Protein AF-0000000071145588 (afdb_homodimer)

Structure (mmCIF, N/CA/C/O backbone):
data_AF-0000000071145588-model_v1
#
loop_
_entity.id
_entity.type
_entity.pdbx_description
1 polymer 'CDGSH iron-sulfur domain-containing protein 2'
#
loop_
_atom_site.group_PDB
_atom_site.id
_atom_site.type_symbol
_atom_site.label_atom_id
_atom_site.label_alt_id
_atom_site.label_comp_id
_atom_site.label_asym_id
_atom_site.label_entity_id
_atom_site.label_seq_id
_atom_site.pdbx_PDB_ins_code
_atom_site.Cartn_x
_atom_site.Cartn_y
_atom_site.Cartn_z
_atom_site.occupancy
_atom_site.B_iso_or_equiv
_atom_site.auth_seq_id
_atom_site.auth_comp_id
_atom_site.auth_asym_id
_atom_site.auth_atom_id
_atom_site.pdbx_PDB_model_num
ATOM 1 N N . MET A 1 1 ? -3.689 87.5 60.781 1 33.41 1 MET A N 1
ATOM 2 C CA . MET A 1 1 ? -3.969 87.062 59.438 1 33.41 1 MET A CA 1
ATOM 3 C C . MET A 1 1 ? -3.588 85.562 59.25 1 33.41 1 MET A C 1
ATOM 5 O O . MET A 1 1 ? -2.41 85.188 59.344 1 33.41 1 MET A O 1
ATOM 9 N N . SER A 1 2 ? -4.469 84.625 59.875 1 33.28 2 SER A N 1
ATOM 10 C CA . SER A 1 2 ? -4.555 83.188 59.969 1 33.28 2 SER A CA 1
ATOM 11 C C . SER A 1 2 ? -4.555 82.562 58.562 1 33.28 2 SER A C 1
ATOM 13 O O . SER A 1 2 ? -5.078 83.125 57.625 1 33.28 2 SER A O 1
ATOM 15 N N . GLY A 1 3 ? -4.074 81.25 58.625 1 38 3 GLY A N 1
ATOM 16 C CA . GLY A 1 3 ? -3.461 80.562 57.469 1 38 3 GLY A CA 1
ATOM 17 C C . GLY A 1 3 ? -4.34 79.5 56.875 1 38 3 GLY A C 1
ATOM 18 O O . GLY A 1 3 ? -4.992 78.75 57.594 1 38 3 GLY A O 1
ATOM 19 N N . PRO A 1 4 ? -5.469 79.062 56.031 1 47.62 4 PRO A N 1
ATOM 20 C CA . PRO A 1 4 ? -6.41 78.25 55.281 1 47.62 4 PRO A CA 1
ATOM 21 C C . PRO A 1 4 ? -5.824 76.875 54.875 1 47.62 4 PRO A C 1
ATOM 23 O O . PRO A 1 4 ? -6.391 76.188 54.031 1 47.62 4 PRO A O 1
ATOM 26 N N . LEU A 1 5 ? -5.199 76.062 55.938 1 44.44 5 LEU A N 1
ATOM 27 C CA . LEU A 1 5 ? -4.52 74.875 55.438 1 44.44 5 LEU A CA 1
ATOM 28 C C . LEU A 1 5 ? -5.367 73.625 55.625 1 44.44 5 LEU A C 1
ATOM 30 O O . LEU A 1 5 ? -5.074 72.562 55.094 1 44.44 5 LEU A O 1
ATOM 34 N N . HIS A 1 6 ? -6.516 73.062 56.406 1 47.19 6 HIS A N 1
ATOM 35 C CA . HIS A 1 6 ? -6.891 71.75 56.844 1 47.19 6 HIS A CA 1
ATOM 36 C C . HIS A 1 6 ? -7.914 71.125 55.906 1 47.19 6 HIS A C 1
ATOM 38 O O . HIS A 1 6 ? -8.109 69.875 55.906 1 47.19 6 HIS A O 1
ATOM 44 N N . ALA A 1 7 ? -8.867 71.375 55.531 1 51.88 7 ALA A N 1
ATOM 45 C CA . ALA A 1 7 ? -9.906 70.812 54.688 1 51.88 7 ALA A CA 1
ATOM 46 C C . ALA A 1 7 ? -9.297 69.938 53.594 1 51.88 7 ALA A C 1
ATOM 48 O O . ALA A 1 7 ? -9.969 69.062 53.031 1 51.88 7 ALA A O 1
ATOM 49 N N . GLY A 1 8 ? -8.031 69.875 53.688 1 55.28 8 GLY A N 1
ATOM 50 C CA . GLY A 1 8 ? -7.328 69.25 52.594 1 55.28 8 GLY A CA 1
ATOM 51 C C . GLY A 1 8 ? -7.047 67.75 52.812 1 55.28 8 GLY A C 1
ATOM 52 O O . GLY A 1 8 ? -6.914 67 51.844 1 55.28 8 GLY A O 1
ATOM 53 N N . ASN A 1 9 ? -7.32 67.25 54.062 1 61.66 9 ASN A N 1
ATOM 54 C CA . ASN A 1 9 ? -6.816 65.875 54.344 1 61.66 9 ASN A CA 1
ATOM 55 C C . ASN A 1 9 ? -7.898 64.812 54.125 1 61.66 9 ASN A C 1
ATO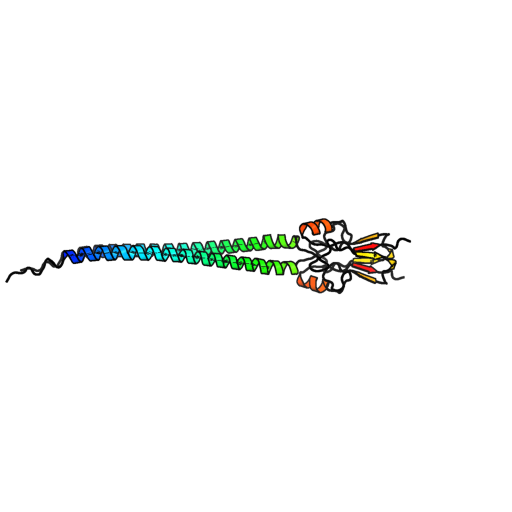M 57 O O . ASN A 1 9 ? -7.594 63.688 53.781 1 61.66 9 ASN A O 1
ATOM 61 N N . ARG A 1 10 ? -9.102 64.938 54.562 1 62.22 10 ARG A N 1
ATOM 62 C CA . ARG A 1 10 ? -10.148 63.906 54.469 1 62.22 10 ARG A CA 1
ATOM 63 C C . ARG A 1 10 ? -10.43 63.562 53 1 62.22 10 ARG A C 1
ATOM 65 O O . ARG A 1 10 ? -10.758 62.438 52.688 1 62.22 10 ARG A O 1
ATOM 72 N N . GLN A 1 11 ? -10.312 64.312 52.281 1 61.75 11 GLN A N 1
ATOM 73 C CA . GLN A 1 11 ? -10.555 64.062 50.875 1 61.75 11 GLN A CA 1
ATOM 74 C C . GLN A 1 11 ? -9.492 63.188 50.25 1 61.75 11 GLN A C 1
ATOM 76 O O . GLN A 1 11 ? -9.797 62.344 49.406 1 61.75 11 GLN A O 1
ATOM 81 N N . LEU A 1 12 ? -8.453 62.969 51 1 71.38 12 LEU A N 1
ATOM 82 C CA . LEU A 1 12 ? -7.348 62.156 50.5 1 71.38 12 LEU A CA 1
ATOM 83 C C . LEU A 1 12 ? -7.543 60.688 50.875 1 71.38 12 LEU A C 1
ATOM 85 O O . LEU A 1 12 ? -7.188 59.781 50.125 1 71.38 12 LEU A O 1
ATOM 89 N N . SER A 1 13 ? -8.047 60.562 52.031 1 71.44 13 SER A N 1
ATOM 90 C CA . SER A 1 13 ? -8.195 59.188 52.469 1 71.44 13 SER A CA 1
ATOM 91 C C . SER A 1 13 ? -9.258 58.469 51.656 1 71.44 13 SER A C 1
ATOM 93 O O . SER A 1 13 ? -9.102 57.281 51.312 1 71.44 13 SER A O 1
ATOM 95 N N . SER A 1 14 ? -10.148 59.188 51.438 1 71.38 14 SER A N 1
ATOM 96 C CA . SER A 1 14 ? -11.242 58.625 50.656 1 71.38 14 SER A CA 1
ATOM 97 C C . SER A 1 14 ? -10.82 58.344 49.219 1 71.38 14 SER A C 1
ATOM 99 O O . SER A 1 14 ? -11.227 57.344 48.594 1 71.38 14 SER A O 1
ATOM 101 N N . GLU A 1 15 ? -9.883 59.188 48.875 1 75.81 15 GLU A N 1
ATOM 102 C CA . GLU A 1 15 ? -9.359 59 47.531 1 75.81 15 GLU A CA 1
ATOM 103 C C . GLU A 1 15 ? -8.406 57.812 47.469 1 75.81 15 GLU A C 1
ATOM 105 O O . GLU A 1 15 ? -8.422 57.062 46.469 1 75.81 15 GLU A O 1
ATOM 110 N N . ALA A 1 16 ? -7.871 57.688 48.469 1 76.19 16 ALA A N 1
ATOM 111 C CA . ALA A 1 16 ? -6.938 56.562 48.531 1 76.19 16 ALA A CA 1
ATOM 112 C C . ALA A 1 16 ? -7.684 55.219 48.562 1 76.19 16 ALA A C 1
ATOM 114 O O . ALA A 1 16 ? -7.273 54.281 47.906 1 76.19 16 ALA A O 1
ATOM 115 N N . GLU A 1 17 ? -8.609 55.219 49.375 1 72.94 17 GLU A N 1
ATOM 116 C CA . GLU A 1 17 ? -9.398 53.969 49.469 1 72.94 17 GLU A CA 1
ATOM 117 C C . GLU A 1 17 ? -10.086 53.656 48.125 1 72.94 17 GLU A C 1
ATOM 119 O O . GLU A 1 17 ? -10.164 52.5 47.719 1 72.94 17 GLU A O 1
ATOM 124 N N . ALA A 1 18 ? -10.43 54.656 47.5 1 74.38 18 ALA A N 1
ATOM 125 C CA . ALA A 1 18 ? -11.047 54.5 46.188 1 74.38 18 ALA A CA 1
ATOM 126 C C . ALA A 1 18 ? -10.031 54 45.156 1 74.38 18 ALA A C 1
ATOM 128 O O . ALA A 1 18 ? -10.352 53.125 44.344 1 74.38 18 ALA A O 1
ATOM 129 N N . ASN A 1 19 ? -8.883 54.219 45.375 1 76.69 19 ASN A N 1
ATOM 130 C CA . ASN A 1 19 ? -7.812 53.812 44.5 1 76.69 19 ASN A CA 1
ATOM 131 C C . ASN A 1 19 ? -7.453 52.344 44.719 1 76.69 19 ASN A C 1
ATOM 133 O O . ASN A 1 19 ? -7.18 51.594 43.75 1 76.69 19 ASN A O 1
ATOM 137 N N . GLN A 1 20 ? -7.453 52.188 46 1 72.62 20 GLN A N 1
ATOM 138 C CA . GLN A 1 20 ? -7.102 50.812 46.312 1 72.62 20 GLN A CA 1
ATOM 139 C C . GLN A 1 20 ? -8.156 49.844 45.812 1 72.62 20 GLN A C 1
ATOM 141 O O . GLN A 1 20 ? -7.828 48.781 45.312 1 72.62 20 GLN A O 1
ATOM 146 N N . THR A 1 21 ? -9.297 50.344 46.031 1 75.06 21 THR A N 1
ATOM 147 C CA . THR A 1 21 ? -10.398 49.531 45.531 1 75.06 21 THR A CA 1
ATOM 148 C C . THR A 1 21 ? -10.367 49.406 44.031 1 75.06 21 THR A C 1
ATOM 150 O O . THR A 1 21 ? -10.602 48.312 43.469 1 75.06 21 THR A O 1
ATOM 153 N N . MET A 1 22 ? -9.906 50.375 43.375 1 71.88 22 MET A N 1
ATOM 154 C CA . MET A 1 22 ? -9.797 50.344 41.906 1 71.88 22 MET A CA 1
ATOM 155 C C . MET A 1 22 ? -8.648 49.469 41.469 1 71.88 22 MET A C 1
ATOM 157 O O . MET A 1 22 ? -8.773 48.719 40.469 1 71.88 22 MET A O 1
ATOM 161 N N . GLN A 1 23 ? -7.738 49.469 42.25 1 74.19 23 GLN A N 1
ATOM 162 C CA . GLN A 1 23 ? -6.574 48.656 41.938 1 74.19 23 GLN A CA 1
ATOM 163 C C . GLN A 1 23 ? -6.891 47.156 42.094 1 74.19 23 GLN A C 1
ATOM 165 O O . GLN A 1 23 ? -6.465 46.344 41.281 1 74.19 23 GLN A O 1
ATOM 170 N N . SER A 1 24 ? -7.512 47.062 43.219 1 77.5 24 SER A N 1
ATOM 171 C CA . SER A 1 24 ? -7.871 45.688 43.5 1 77.5 24 SER A CA 1
ATOM 172 C C . SER A 1 24 ? -8.812 45.125 42.406 1 77.5 24 SER A C 1
ATOM 174 O O . SER A 1 24 ? -8.672 44 41.969 1 77.5 24 SER A O 1
ATOM 176 N N . PHE A 1 25 ? -9.648 46 42.031 1 70.94 25 PHE A N 1
ATOM 177 C CA . PHE A 1 25 ? -10.594 45.625 40.969 1 70.94 25 PHE A CA 1
ATOM 178 C C . PHE A 1 25 ? -9.883 45.406 39.656 1 70.94 25 PHE A C 1
ATOM 180 O O . PHE A 1 25 ? -10.188 44.438 38.938 1 70.94 25 PHE A O 1
ATOM 187 N N . LEU A 1 26 ? -8.844 46.156 39.438 1 70.88 26 LEU A N 1
ATOM 188 C CA . LEU A 1 26 ? -8.062 46.031 38.188 1 70.88 26 LEU A CA 1
ATOM 189 C C . LEU A 1 26 ? -7.23 44.75 38.188 1 70.88 26 LEU A C 1
ATOM 191 O O . LEU A 1 26 ? -7.152 44.062 37.188 1 70.88 26 LEU A O 1
ATOM 195 N N . LEU A 1 27 ? -6.801 44.594 39.312 1 74.75 27 LEU A N 1
ATOM 196 C CA . LEU A 1 27 ? -5.961 43.406 39.406 1 74.75 27 LEU A CA 1
ATOM 197 C C . LEU A 1 27 ? -6.793 42.125 39.281 1 74.75 27 LEU A C 1
ATOM 199 O O . LEU A 1 27 ? -6.359 41.188 38.625 1 74.75 27 LEU A O 1
ATOM 203 N N . SER A 1 28 ? -7.91 42.219 39.969 1 77.69 28 SER A N 1
ATOM 204 C CA . SER A 1 28 ? -8.812 41.094 39.875 1 77.69 28 SER A CA 1
ATOM 205 C C . SER A 1 28 ? -9.289 40.875 38.438 1 77.69 28 SER A C 1
ATOM 207 O O . SER A 1 28 ? -9.359 39.75 37.969 1 77.69 28 SER A O 1
ATOM 209 N N . SER A 1 29 ? -9.414 41.906 37.75 1 74.38 29 SER A N 1
ATOM 210 C CA . SER A 1 29 ? -9.852 41.875 36.344 1 74.38 29 SER A CA 1
ATOM 211 C C . SER A 1 29 ? -8.75 41.344 35.438 1 74.38 29 SER A C 1
ATOM 213 O O . SER A 1 29 ? -9.023 40.531 34.531 1 74.38 29 SER A O 1
ATOM 215 N N . VAL A 1 30 ? -7.562 41.562 35.75 1 68.94 30 VAL A N 1
ATOM 216 C CA . VAL A 1 30 ? -6.41 41.125 35 1 68.94 30 VAL A CA 1
ATOM 217 C C . VAL A 1 30 ? -6.18 39.625 35.219 1 68.94 30 VAL A C 1
ATOM 219 O O . VAL A 1 30 ? -5.938 38.875 34.25 1 68.94 30 VAL A O 1
ATOM 222 N N . LEU A 1 31 ? -6.281 39.312 36.469 1 75.69 31 LEU A N 1
ATOM 223 C CA . LEU A 1 31 ? -6.078 37.938 36.844 1 75.69 31 LEU A CA 1
ATOM 224 C C . LEU A 1 31 ? -7.156 37.031 36.219 1 75.69 31 LEU A C 1
ATOM 226 O O . LEU A 1 31 ? -6.859 35.969 35.719 1 75.69 31 LEU A O 1
ATOM 230 N N . TRP A 1 32 ? -8.391 37.469 36.219 1 79 32 TRP A N 1
ATOM 231 C CA . TRP A 1 32 ? -9.508 36.719 35.656 1 79 32 TRP A CA 1
ATOM 232 C C . TRP A 1 32 ? -9.359 36.594 34.125 1 79 32 TRP A C 1
ATOM 234 O O . TRP A 1 32 ? -9.648 35.562 33.562 1 79 32 TRP A O 1
ATOM 244 N N . ASN A 1 33 ? -8.695 37.594 33.531 1 74.06 33 ASN A N 1
ATOM 245 C CA . ASN A 1 33 ? -8.43 37.562 32.094 1 74.06 33 ASN A CA 1
ATOM 246 C C . ASN A 1 33 ? -7.355 36.562 31.734 1 74.06 33 ASN A C 1
ATOM 248 O O . ASN A 1 33 ? -7.492 35.844 30.734 1 74.06 33 ASN A O 1
ATOM 252 N N . TRP A 1 34 ? -6.398 36.469 32.625 1 74.5 34 TRP A N 1
ATOM 253 C CA . TRP A 1 34 ? -5.301 35.562 32.406 1 74.5 34 TRP A CA 1
ATOM 254 C C . TRP A 1 34 ? -5.77 34.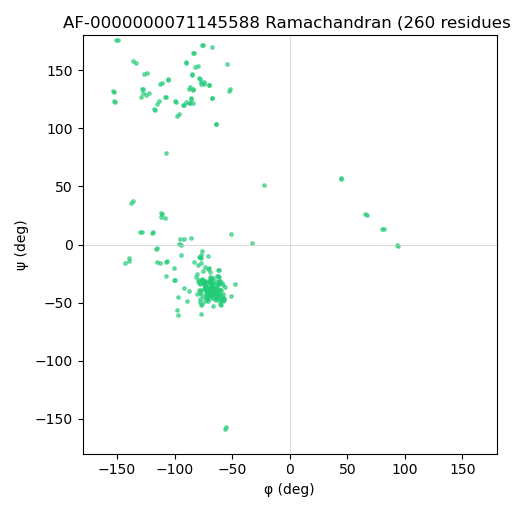094 32.531 1 74.5 34 TRP A C 1
ATOM 256 O O . TRP A 1 34 ? -5.379 33.25 31.734 1 74.5 34 TRP A O 1
ATOM 266 N N . VAL A 1 35 ? -6.629 33.875 33.531 1 79.88 35 VAL A N 1
ATOM 267 C CA . VAL A 1 35 ? -7.16 32.531 33.781 1 79.88 35 VAL A CA 1
ATOM 268 C C . VAL A 1 35 ? -8.047 32.094 32.625 1 79.88 35 VAL A C 1
ATOM 270 O O . VAL A 1 35 ? -7.98 30.938 32.188 1 79.88 35 VAL A O 1
ATOM 273 N N . GLU A 1 36 ? -8.734 33.031 32.062 1 78.12 36 GLU A N 1
ATOM 274 C CA . GLU A 1 36 ? -9.609 32.719 30.938 1 78.12 36 GLU A CA 1
ATOM 275 C C . GLU A 1 36 ? -8.805 32.375 29.688 1 78.12 36 GLU A C 1
ATOM 277 O O . GLU A 1 36 ? -9.156 31.453 28.938 1 78.12 36 GLU A O 1
ATOM 282 N N . TRP A 1 37 ? -7.629 33 29.547 1 76.06 37 TRP A N 1
ATOM 283 C CA . TRP A 1 37 ? -6.77 32.75 28.391 1 76.06 37 TRP A CA 1
ATOM 284 C C . TRP A 1 37 ? -6.113 31.375 28.5 1 76.06 37 TRP A C 1
ATOM 286 O O . TRP A 1 37 ? -6.027 30.641 27.516 1 76.06 37 TRP A O 1
ATOM 296 N N . ILE A 1 38 ? -5.695 31.047 29.609 1 78.62 38 ILE A N 1
ATOM 297 C CA . ILE A 1 38 ? -5.027 29.766 29.828 1 78.62 38 ILE A CA 1
ATOM 298 C C . ILE A 1 38 ? -6.027 28.625 29.641 1 78.62 38 ILE A C 1
ATOM 300 O O . ILE A 1 38 ? -5.703 27.609 29.031 1 78.62 38 ILE A O 1
ATOM 304 N N . ALA A 1 39 ? -7.277 28.891 30.203 1 76.56 39 ALA A N 1
ATOM 305 C CA . ALA A 1 39 ? -8.336 27.906 30.047 1 76.56 39 ALA A CA 1
ATOM 306 C C . ALA A 1 39 ? -8.688 27.719 28.578 1 76.56 39 ALA A C 1
ATOM 308 O O . ALA A 1 39 ? -8.836 26.578 28.109 1 76.56 39 ALA A O 1
ATOM 309 N N . ALA A 1 40 ? -8.719 28.781 27.828 1 76.75 40 ALA A N 1
ATOM 310 C CA . ALA A 1 40 ? -9.07 28.75 26.422 1 76.75 40 ALA A CA 1
ATOM 311 C C . ALA A 1 40 ? -7.992 28.031 25.609 1 76.75 40 ALA A C 1
ATOM 313 O O . ALA A 1 40 ? -8.297 27.203 24.75 1 76.75 40 ALA A O 1
ATOM 314 N N . VAL A 1 41 ? -6.695 28.203 25.984 1 77.5 41 VAL A N 1
ATOM 315 C CA . VAL A 1 41 ? -5.57 27.609 25.281 1 77.5 41 VAL A CA 1
ATOM 316 C C . VAL A 1 41 ? -5.496 26.125 25.594 1 77.5 41 VAL A C 1
ATOM 318 O O . VAL A 1 41 ? -5.246 25.297 24.703 1 77.5 41 VAL A O 1
ATOM 321 N N . THR A 1 42 ? -5.797 25.766 26.906 1 84.06 42 THR A N 1
ATOM 322 C CA . THR A 1 42 ? -5.742 24.375 27.312 1 84.06 42 THR A CA 1
ATOM 323 C C . THR A 1 42 ? -6.887 23.578 26.688 1 84.06 42 THR A C 1
ATOM 325 O O . THR A 1 42 ? -6.691 22.453 26.234 1 84.06 42 THR A O 1
ATOM 328 N N . ILE A 1 43 ? -8.07 24.156 26.656 1 80.69 43 ILE A N 1
ATOM 329 C CA . ILE A 1 43 ? -9.227 23.5 26.062 1 80.69 43 ILE A CA 1
ATOM 330 C C . ILE A 1 43 ? -9.016 23.359 24.562 1 80.69 43 ILE A C 1
ATOM 332 O O . ILE A 1 43 ? -9.289 22.312 23.984 1 80.69 43 ILE A O 1
ATOM 336 N N . ALA A 1 44 ? -8.414 24.453 23.969 1 78.88 44 ALA A N 1
ATOM 337 C CA . ALA A 1 44 ? -8.133 24.438 22.531 1 78.88 44 ALA A CA 1
ATOM 338 C C . ALA A 1 44 ? -7.074 23.391 22.203 1 78.88 44 ALA A C 1
ATOM 340 O O . ALA A 1 44 ? -7.223 22.641 21.234 1 78.88 44 ALA A O 1
ATOM 341 N N . ALA A 1 45 ? -6.078 23.375 23.172 1 81.88 45 ALA A N 1
ATOM 342 C CA . ALA A 1 45 ? -5.004 22.406 22.969 1 81.88 45 ALA A CA 1
ATOM 343 C C . ALA A 1 45 ? -5.504 20.984 23.172 1 81.88 45 ALA A C 1
ATOM 345 O O . ALA A 1 45 ? -5.164 20.078 22.422 1 81.88 45 ALA A O 1
ATOM 346 N N . GLY A 1 46 ? -6.402 20.734 24.156 1 83.19 46 GLY A N 1
ATOM 347 C CA . GLY A 1 46 ? -6.988 19.438 24.422 1 83.19 46 GLY A CA 1
ATOM 348 C C . GLY A 1 46 ? -7.902 18.953 23.312 1 83.19 46 GLY A C 1
ATOM 349 O O . GLY A 1 46 ? -7.828 17.781 22.906 1 83.19 46 GLY A O 1
ATOM 350 N N . THR A 1 47 ? -8.688 19.906 22.812 1 84.38 47 THR A N 1
ATOM 351 C CA . THR A 1 47 ? -9.602 19.578 21.719 1 84.38 47 THR A CA 1
ATOM 352 C C . THR A 1 47 ? -8.844 19.266 20.438 1 84.38 47 THR A C 1
ATOM 354 O O . THR A 1 47 ? -9.203 18.344 19.703 1 84.38 47 THR A O 1
ATOM 357 N N . ALA A 1 48 ? -7.824 20.047 20.297 1 82.06 48 ALA A N 1
ATOM 358 C CA . ALA A 1 48 ? -6.988 19.812 19.141 1 82.06 48 ALA A CA 1
ATOM 359 C C . ALA A 1 48 ? -6.293 18.453 19.234 1 82.06 48 ALA A C 1
ATOM 361 O O . ALA A 1 48 ? -6.195 17.719 18.234 1 82.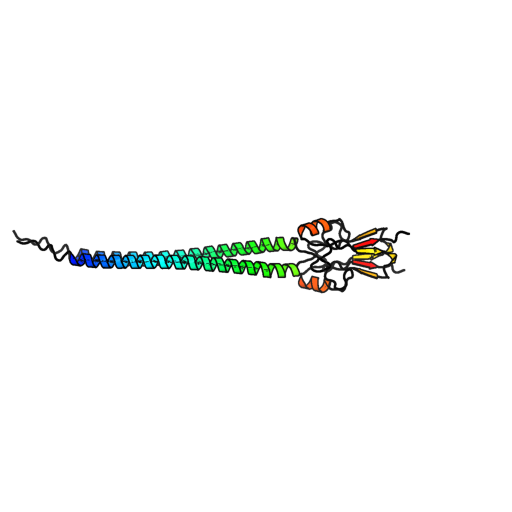06 48 ALA A O 1
ATOM 362 N N . ALA A 1 49 ? -5.883 18.078 20.469 1 83.25 49 ALA A N 1
ATOM 363 C CA . ALA A 1 49 ? -5.215 16.797 20.688 1 83.25 49 ALA A CA 1
ATOM 364 C C . ALA A 1 49 ? -6.176 15.633 20.453 1 83.25 49 ALA A C 1
ATOM 366 O O . ALA A 1 49 ? -5.828 14.656 19.797 1 83.25 49 ALA A O 1
ATOM 367 N N . ILE A 1 50 ? -7.387 15.773 20.891 1 84.38 50 ILE A N 1
ATOM 368 C CA . ILE A 1 50 ? -8.406 14.742 20.734 1 84.38 50 ILE A CA 1
ATOM 369 C C . ILE A 1 50 ? -8.789 14.609 19.266 1 84.38 50 ILE A C 1
ATOM 371 O O . ILE A 1 50 ? -8.938 13.5 18.75 1 84.38 50 ILE A O 1
ATOM 375 N N . GLY A 1 51 ? -9 15.727 18.656 1 81 51 GLY A N 1
ATOM 376 C CA . GLY A 1 51 ? -9.32 15.719 17.234 1 81 51 GLY A CA 1
ATOM 377 C C . GLY A 1 51 ? -8.242 15.062 16.391 1 81 51 GLY A C 1
ATOM 378 O O . GLY A 1 51 ? -8.547 14.281 15.484 1 81 51 GLY A O 1
ATOM 379 N N . TYR A 1 52 ? -7.031 15.188 16.781 1 78.56 52 TYR A N 1
ATOM 380 C CA . TYR A 1 52 ? -5.898 14.602 16.078 1 78.56 52 TYR A CA 1
ATOM 381 C C . TYR A 1 52 ? -5.883 13.086 16.234 1 78.56 52 TYR A C 1
ATOM 383 O O . TYR A 1 52 ? -5.664 12.352 15.266 1 78.56 52 TYR A O 1
ATOM 391 N N . LEU A 1 53 ? -6.121 12.742 17.453 1 82.19 53 LEU A N 1
ATOM 392 C CA . LEU A 1 53 ? -6.102 11.305 17.734 1 82.19 53 LEU A CA 1
ATOM 393 C C . LEU A 1 53 ? -7.246 10.602 17.016 1 82.19 53 LEU A C 1
ATOM 395 O O . LEU A 1 53 ? -7.066 9.508 16.469 1 82.19 53 LEU A O 1
ATOM 399 N N . ALA A 1 54 ? -8.398 11.211 16.953 1 81.25 54 ALA A N 1
ATOM 400 C CA . ALA A 1 54 ? -9.555 10.656 16.266 1 81.25 54 ALA A CA 1
ATOM 401 C C . ALA A 1 54 ? -9.336 10.617 14.75 1 81.25 54 ALA A C 1
ATOM 403 O O . ALA A 1 54 ? -9.648 9.625 14.094 1 81.25 54 ALA A O 1
ATOM 404 N N . TYR A 1 55 ? -8.648 11.648 14.352 1 73.12 55 TYR A N 1
ATOM 405 C CA . TYR A 1 55 ? -8.336 11.711 12.93 1 73.12 55 TYR A CA 1
ATOM 406 C C . TYR A 1 55 ? -7.344 10.617 12.539 1 73.12 55 TYR A C 1
ATOM 408 O O . TYR A 1 55 ? -7.555 9.906 11.555 1 73.12 55 TYR A O 1
ATOM 416 N N . LYS A 1 56 ? -6.438 10.516 13.359 1 74.56 56 LYS A N 1
ATOM 417 C CA . LYS A 1 56 ? -5.398 9.523 13.094 1 74.56 56 LYS A CA 1
ATOM 418 C C . LYS A 1 56 ? -5.973 8.109 13.086 1 74.56 56 LYS A C 1
ATOM 420 O O . LYS A 1 56 ? -5.664 7.32 12.188 1 74.56 56 LYS A O 1
ATOM 425 N N . ARG A 1 57 ? -6.91 7.777 13.93 1 80.56 57 ARG A N 1
ATOM 426 C CA . ARG A 1 57 ? -7.508 6.449 14.055 1 80.56 57 ARG A CA 1
ATOM 427 C C . ARG A 1 57 ? -8.438 6.156 12.883 1 80.56 57 ARG A C 1
ATOM 429 O O . ARG A 1 57 ? -8.352 5.098 12.266 1 80.56 57 ARG A O 1
ATOM 436 N N . PHE A 1 58 ? -9.312 7.094 12.586 1 71.44 58 PHE A N 1
ATOM 437 C CA . PHE A 1 58 ? -10.312 6.891 11.539 1 71.44 58 PHE A CA 1
ATOM 438 C C . PHE A 1 58 ? -9.68 6.957 10.156 1 71.44 58 PHE A C 1
ATOM 440 O O . PHE A 1 58 ? -10.07 6.215 9.258 1 71.44 58 PHE A O 1
ATOM 447 N N . TYR A 1 59 ? -8.727 7.773 10.086 1 71.56 59 TYR A N 1
ATOM 448 C CA . TYR A 1 59 ? -8.078 7.934 8.789 1 71.56 59 TYR A CA 1
ATOM 449 C C . TYR A 1 59 ? -7.141 6.77 8.5 1 71.56 59 TYR A C 1
ATOM 451 O O . TYR A 1 59 ? -7.145 6.227 7.391 1 71.56 59 TYR A O 1
ATOM 459 N N . VAL A 1 60 ? -6.473 6.352 9.492 1 68.06 60 VAL A N 1
ATOM 460 C CA . VAL A 1 60 ? -5.516 5.266 9.305 1 68.06 60 VAL A CA 1
ATOM 461 C C . VAL A 1 60 ? -6.258 3.979 8.953 1 68.06 60 VAL A C 1
ATOM 463 O O . VAL A 1 60 ? -5.871 3.266 8.023 1 68.06 60 VAL A O 1
ATOM 466 N N . LYS A 1 61 ? -7.348 3.67 9.695 1 69.81 61 LYS A N 1
ATOM 467 C CA . LYS A 1 61 ? -8.094 2.434 9.477 1 69.81 61 LYS A CA 1
ATOM 468 C C . LYS A 1 61 ? -8.719 2.404 8.086 1 69.81 61 LYS A C 1
ATOM 470 O O . LYS A 1 61 ? -8.664 1.382 7.402 1 69.81 61 LYS A O 1
ATOM 475 N N . ASP A 1 62 ? -9.273 3.557 7.727 1 69.12 62 ASP A N 1
ATOM 476 C CA . ASP A 1 62 ? -9.922 3.641 6.422 1 69.12 62 ASP A CA 1
ATOM 477 C C . ASP A 1 62 ? -8.906 3.557 5.293 1 69.12 62 ASP A C 1
ATOM 479 O O . ASP A 1 62 ? -9.156 2.912 4.27 1 69.12 62 ASP A O 1
ATOM 483 N N . HIS A 1 63 ? -7.754 4.059 5.629 1 66.69 63 HIS A N 1
ATOM 484 C CA . HIS A 1 63 ? -6.742 4.102 4.578 1 66.69 63 HIS A CA 1
ATOM 485 C C . HIS A 1 63 ? -6.062 2.748 4.41 1 66.69 63 HIS A C 1
ATOM 487 O O . HIS A 1 63 ? -5.68 2.377 3.299 1 66.69 63 HIS A O 1
ATOM 493 N N . ARG A 1 64 ? -6.059 1.942 5.465 1 64.69 64 ARG A N 1
ATOM 494 C CA . ARG A 1 64 ? -5.434 0.627 5.371 1 64.69 64 ARG A CA 1
ATOM 495 C C . ARG A 1 64 ? -6.285 -0.325 4.535 1 64.69 64 ARG A C 1
ATOM 497 O O . ARG A 1 64 ? -5.754 -1.129 3.768 1 64.69 64 ARG A O 1
ATOM 504 N N . ASN A 1 65 ? -7.586 -0.196 4.734 1 64.19 65 ASN A N 1
ATOM 505 C CA . ASN A 1 65 ? -8.492 -1.096 4.023 1 64.19 65 ASN A CA 1
ATOM 506 C C . ASN A 1 65 ? -8.602 -0.727 2.547 1 64.19 65 ASN A C 1
ATOM 508 O O . ASN A 1 65 ? -9.047 -1.537 1.732 1 64.19 65 ASN A O 1
ATOM 512 N N . LYS A 1 66 ? -8.211 0.505 2.363 1 72.88 66 LYS A N 1
ATOM 513 C CA . LYS A 1 66 ? -8.344 0.961 0.981 1 72.88 66 LYS A CA 1
ATOM 514 C C . LYS A 1 66 ? -6.977 1.101 0.316 1 72.88 66 LYS A C 1
ATOM 516 O O . LYS A 1 66 ? -6.852 1.74 -0.73 1 72.88 66 LYS A O 1
ATOM 521 N N . SER A 1 67 ? -6.109 0.338 0.937 1 85.12 67 SER A N 1
ATOM 522 C CA . SER A 1 67 ? -4.77 0.481 0.38 1 85.12 67 SER A CA 1
ATOM 523 C C . SER A 1 67 ? -4.574 -0.426 -0.831 1 85.12 67 SER A C 1
ATOM 525 O O . SER A 1 67 ? -5.141 -1.521 -0.891 1 85.12 67 SER A O 1
ATOM 527 N N . MET A 1 68 ? -3.801 0.103 -1.736 1 90.12 68 MET A N 1
ATOM 528 C CA . MET A 1 68 ? -3.484 -0.64 -2.953 1 90.12 68 MET A CA 1
ATOM 529 C C . MET A 1 68 ? -2.486 -1.756 -2.664 1 90.12 68 MET A C 1
ATOM 531 O O . MET A 1 68 ? -1.555 -1.573 -1.879 1 90.12 68 MET A O 1
ATOM 535 N N . VAL A 1 69 ? -2.756 -2.938 -3.295 1 94.81 69 VAL A N 1
ATOM 536 C CA . VAL A 1 69 ? -1.849 -4.078 -3.223 1 94.81 69 VAL A CA 1
ATOM 537 C C . VAL A 1 69 ? -0.646 -3.84 -4.133 1 94.81 69 VAL A C 1
ATOM 539 O O . VAL A 1 69 ? 0.502 -3.984 -3.705 1 94.81 69 VAL A O 1
ATOM 542 N N . ASN A 1 70 ? -0.881 -3.496 -5.355 1 96.06 70 ASN A N 1
ATOM 543 C CA . ASN A 1 70 ? 0.139 -3.176 -6.348 1 96.06 70 ASN A CA 1
ATOM 544 C C . ASN A 1 70 ? 0.44 -1.681 -6.383 1 96.06 70 ASN A C 1
ATOM 546 O O . ASN A 1 70 ? -0.39 -0.885 -6.824 1 96.06 70 ASN A O 1
ATOM 550 N N . LEU A 1 71 ? 1.606 -1.345 -6.141 1 92.81 71 LEU A N 1
ATOM 551 C CA . LEU A 1 71 ? 1.939 0.072 -6.035 1 92.81 71 LEU A CA 1
ATOM 552 C C . LEU A 1 71 ? 2.586 0.573 -7.324 1 92.81 71 LEU A C 1
ATOM 554 O O . LEU A 1 71 ? 2.375 1.72 -7.723 1 92.81 71 LEU A O 1
ATOM 558 N N . HIS A 1 72 ? 3.295 -0.3 -8.031 1 93 72 HIS A N 1
ATOM 559 C CA . HIS A 1 72 ? 4.152 0.283 -9.062 1 93 72 HIS A CA 1
ATOM 560 C C . HIS A 1 72 ? 4.137 -0.556 -10.336 1 93 72 HIS A C 1
ATOM 562 O O . HIS A 1 72 ? 4.566 -0.094 -11.391 1 93 72 HIS A O 1
ATOM 568 N N . ILE A 1 73 ? 3.701 -1.636 -10.328 1 96.81 73 ILE A N 1
ATOM 569 C CA . ILE A 1 73 ? 3.865 -2.553 -11.453 1 96.81 73 ILE A CA 1
ATOM 570 C C . ILE A 1 73 ? 2.781 -2.289 -12.5 1 96.81 73 ILE A C 1
ATOM 572 O O . ILE A 1 73 ? 1.589 -2.41 -12.211 1 96.81 73 ILE A O 1
ATOM 576 N N . GLN A 1 74 ? 3.195 -1.971 -13.734 1 97.5 74 GLN A N 1
ATOM 577 C CA . GLN A 1 74 ? 2.371 -1.849 -14.93 1 97.5 74 GLN A CA 1
ATOM 578 C C . GLN A 1 74 ? 1.088 -1.075 -14.633 1 97.5 74 GLN A C 1
ATOM 580 O O . GLN A 1 74 ? -0.011 -1.556 -14.922 1 97.5 74 GLN A O 1
ATOM 585 N N . LYS A 1 75 ? 1.21 0.009 -14.188 1 95.94 75 LYS A N 1
ATOM 586 C CA . LYS A 1 75 ? 0.055 0.776 -13.727 1 95.94 75 LYS A CA 1
ATOM 587 C C . LYS A 1 75 ? -0.718 1.362 -14.906 1 95.94 75 LYS A C 1
ATOM 589 O O . LYS A 1 75 ? -1.854 1.812 -14.75 1 95.94 75 LYS A O 1
ATOM 594 N N . ASP A 1 76 ? -0.222 1.276 -16.016 1 95.88 76 ASP A N 1
ATOM 595 C CA . ASP A 1 76 ? -0.923 1.688 -17.234 1 95.88 76 ASP A CA 1
ATOM 596 C C . ASP A 1 76 ? -1.911 0.616 -17.688 1 95.88 76 ASP A C 1
ATOM 598 O O . ASP A 1 76 ? -2.781 0.878 -18.516 1 95.88 76 ASP A O 1
ATOM 602 N N . ASN A 1 77 ? -1.809 -0.538 -17.266 1 97.38 77 ASN A N 1
ATOM 603 C CA . ASN A 1 77 ? -2.725 -1.638 -17.547 1 97.38 77 ASN A CA 1
ATOM 604 C C . ASN A 1 77 ? -3.889 -1.665 -16.547 1 97.38 77 ASN A C 1
ATOM 606 O O . ASN A 1 77 ? -3.68 -1.717 -15.344 1 97.38 77 ASN A O 1
ATOM 610 N N . PRO A 1 78 ? -5.051 -1.582 -17.016 1 96.56 78 PRO A N 1
ATOM 611 C CA . PRO A 1 78 ? -6.203 -1.55 -16.109 1 96.56 78 PRO A CA 1
ATOM 612 C C . PRO A 1 78 ? -6.328 -2.818 -15.266 1 96.56 78 PRO A C 1
ATOM 614 O O . PRO A 1 78 ? -6.957 -2.797 -14.203 1 96.56 78 PRO A O 1
ATOM 617 N N . LYS A 1 79 ? -5.887 -3.949 -15.68 1 98.12 79 LYS A N 1
ATOM 618 C CA . LYS A 1 79 ? -5.918 -5.227 -14.969 1 98.12 79 LYS A CA 1
ATOM 619 C C . LYS A 1 79 ? -4.77 -6.129 -15.414 1 98.12 79 LYS A C 1
ATOM 621 O O . LYS A 1 79 ? -4.641 -6.438 -16.609 1 98.12 79 LYS A O 1
ATOM 626 N N . ILE A 1 80 ? -3.979 -6.531 -14.469 1 98.69 80 ILE A N 1
ATOM 627 C CA . ILE A 1 80 ? -2.818 -7.352 -14.797 1 98.69 80 ILE A CA 1
ATOM 628 C C . ILE A 1 80 ? -3.154 -8.828 -14.594 1 98.69 80 ILE A C 1
ATOM 630 O O . ILE A 1 80 ? -3.389 -9.266 -13.469 1 98.69 80 ILE A O 1
ATOM 634 N N . VAL A 1 81 ? -3.219 -9.594 -15.68 1 98.56 81 VAL A N 1
ATOM 635 C CA . VAL A 1 81 ? -3.471 -11.031 -15.672 1 98.56 81 VAL A CA 1
ATOM 636 C C . VAL A 1 81 ? -2.35 -11.758 -16.406 1 98.56 81 VAL A C 1
ATOM 638 O O . VAL A 1 81 ? -1.93 -11.328 -17.484 1 98.56 81 VAL A O 1
ATOM 641 N N . HIS A 1 82 ? -1.808 -12.703 -15.82 1 98.12 82 HIS A N 1
ATOM 642 C CA . HIS A 1 82 ? -0.843 -13.586 -16.469 1 98.12 82 HIS A CA 1
ATOM 643 C C . HIS A 1 82 ? -1.417 -14.984 -16.672 1 98.12 82 HIS A C 1
ATOM 645 O O . HIS A 1 82 ? -2.119 -15.5 -15.789 1 98.12 82 HIS A O 1
ATOM 651 N N . ALA A 1 83 ? -1.138 -15.547 -17.797 1 97.12 83 ALA A N 1
ATOM 652 C CA . ALA A 1 83 ? -1.519 -16.906 -18.141 1 97.12 83 ALA A CA 1
ATOM 653 C C . ALA A 1 83 ? -0.319 -17.703 -18.656 1 97.12 83 ALA A C 1
ATOM 655 O O . ALA A 1 83 ? 0.434 -17.219 -19.516 1 97.12 83 ALA A O 1
ATOM 656 N N . PHE A 1 84 ? -0.112 -18.828 -18.062 1 96.62 84 PHE A N 1
ATOM 657 C CA . PHE A 1 84 ? 0.979 -19.703 -18.484 1 96.62 84 PHE A CA 1
ATOM 658 C C . PHE A 1 84 ? 0.458 -21.078 -18.844 1 96.62 84 PHE A C 1
ATOM 660 O O . PHE A 1 84 ? -0.449 -21.594 -18.188 1 96.62 84 PHE A O 1
ATOM 667 N N . ASP A 1 85 ? 1.15 -21.734 -19.859 1 94.75 85 ASP A N 1
ATOM 668 C CA . ASP A 1 85 ? 0.886 -23.125 -20.172 1 94.75 85 ASP A CA 1
ATOM 669 C C . ASP A 1 85 ? 1.722 -24.062 -19.312 1 94.75 85 ASP A C 1
ATOM 671 O O . ASP A 1 85 ? 2.934 -23.875 -19.172 1 94.75 85 ASP A O 1
ATOM 675 N N . MET A 1 86 ? 1.068 -25.016 -18.828 1 92.12 86 MET A N 1
ATOM 676 C CA . MET A 1 86 ? 1.736 -25.969 -17.953 1 92.12 86 MET A CA 1
ATOM 677 C C . MET A 1 86 ? 2.947 -26.594 -18.625 1 92.12 86 MET A C 1
ATOM 679 O O . MET A 1 86 ? 3.969 -26.828 -17.984 1 92.12 86 MET A O 1
ATOM 683 N N . GLU A 1 87 ? 2.844 -26.828 -19.891 1 89.19 87 GLU A N 1
ATOM 684 C CA . 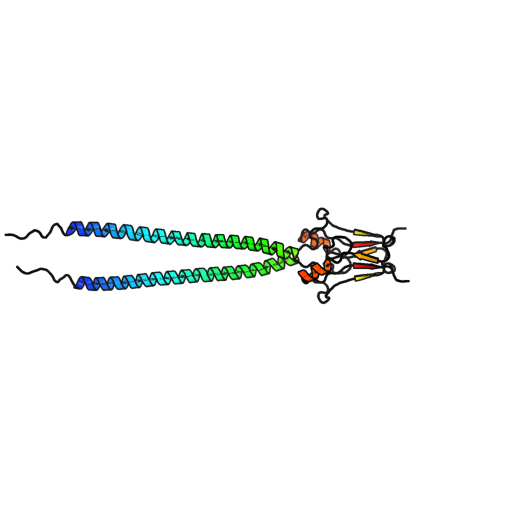GLU A 1 87 ? 3.879 -27.516 -20.656 1 89.19 87 GLU A CA 1
ATOM 685 C C . GLU A 1 87 ? 5.121 -26.641 -20.812 1 89.19 87 GLU A C 1
ATOM 687 O O . GLU A 1 87 ? 6.215 -27.141 -21.078 1 89.19 87 GLU A O 1
ATOM 692 N N . ASP A 1 88 ? 4.855 -25.391 -20.625 1 90.62 88 ASP A N 1
ATOM 693 C CA . ASP A 1 88 ? 5.969 -24.469 -20.828 1 90.62 88 ASP A CA 1
ATOM 694 C C . ASP A 1 88 ? 6.676 -24.156 -19.516 1 90.62 88 ASP A C 1
ATOM 696 O O . ASP A 1 88 ? 7.684 -23.453 -19.5 1 90.62 88 ASP A O 1
ATOM 700 N N . LEU A 1 89 ? 6.102 -24.781 -18.547 1 91.12 89 LEU A N 1
ATOM 701 C CA . LEU A 1 89 ? 6.711 -24.531 -17.25 1 91.12 89 LEU A CA 1
ATOM 702 C C . LEU A 1 89 ? 7.879 -25.484 -17.016 1 91.12 89 LEU A C 1
ATOM 704 O O . LEU A 1 89 ? 7.828 -26.656 -17.406 1 91.12 89 LEU A O 1
ATOM 708 N N . GLY A 1 90 ? 9.055 -25.031 -16.719 1 89.19 90 GLY A N 1
ATOM 709 C CA . GLY A 1 90 ? 10.148 -25.906 -16.328 1 89.19 90 GLY A CA 1
ATOM 710 C C . GLY A 1 90 ? 9.812 -26.797 -15.141 1 89.19 90 GLY A C 1
ATOM 711 O O . GLY A 1 90 ? 8.648 -27.109 -14.914 1 89.19 90 GLY A O 1
ATOM 712 N N . ASP A 1 91 ? 10.812 -27.266 -14.422 1 94.06 91 ASP A N 1
ATOM 713 C CA . ASP A 1 91 ? 10.625 -28.172 -13.297 1 94.06 91 ASP A CA 1
ATOM 714 C C . ASP A 1 91 ? 9.961 -27.453 -12.117 1 94.06 91 ASP A C 1
ATOM 716 O O . ASP A 1 91 ? 9.25 -28.078 -11.32 1 94.06 91 ASP A O 1
ATOM 720 N N . LYS A 1 92 ? 10.203 -26.281 -12.023 1 95.88 92 LYS A N 1
ATOM 721 C CA . LYS A 1 92 ? 9.688 -25.516 -10.891 1 95.88 92 LYS A CA 1
ATOM 722 C C . LYS A 1 92 ? 9.531 -24.047 -11.242 1 95.88 92 LYS A C 1
ATOM 724 O O . LYS A 1 92 ? 10.398 -23.453 -11.898 1 95.88 92 LYS A O 1
ATOM 729 N N . ALA A 1 93 ? 8.406 -23.453 -10.93 1 97.38 93 ALA A N 1
ATOM 730 C CA . ALA A 1 93 ? 8.156 -22.016 -11.094 1 97.38 93 ALA A CA 1
ATOM 731 C C . ALA A 1 93 ? 7.629 -21.406 -9.797 1 97.38 93 ALA A C 1
ATOM 733 O O . ALA A 1 93 ? 6.797 -22 -9.109 1 97.38 93 ALA A O 1
ATOM 734 N N . VAL A 1 94 ? 8.18 -20.297 -9.438 1 98.44 94 VAL A N 1
ATOM 735 C CA . VAL A 1 94 ? 7.789 -19.578 -8.219 1 98.44 94 VAL A CA 1
ATOM 736 C C . VAL A 1 94 ? 7.227 -18.219 -8.578 1 98.44 94 VAL A C 1
ATOM 738 O O . VAL A 1 94 ? 7.934 -17.359 -9.133 1 98.44 94 VAL A O 1
ATOM 741 N N . TYR A 1 95 ? 5.961 -18 -8.297 1 98.69 95 TYR A N 1
ATOM 742 C CA . TYR A 1 95 ? 5.277 -16.797 -8.734 1 98.69 95 TYR A CA 1
ATOM 743 C C . TYR A 1 95 ? 5.07 -15.836 -7.566 1 98.69 95 TYR A C 1
ATOM 745 O O . TYR A 1 95 ? 4.766 -16.266 -6.453 1 98.69 95 TYR A O 1
ATOM 753 N N . CYS A 1 96 ? 5.223 -14.641 -7.844 1 98.81 96 CYS A N 1
ATOM 754 C CA . CYS A 1 96 ? 5.094 -13.562 -6.867 1 98.81 96 CYS A CA 1
ATOM 755 C C . CYS A 1 96 ? 3.631 -13.266 -6.566 1 98.81 96 CYS A C 1
ATOM 757 O O . CYS A 1 96 ? 2.811 -13.18 -7.484 1 98.81 96 CYS A O 1
ATOM 759 N N . ARG A 1 97 ? 3.305 -13.039 -5.219 1 98.69 97 ARG A N 1
ATOM 760 C CA . ARG A 1 97 ? 1.962 -12.625 -4.816 1 98.69 97 ARG A CA 1
ATOM 761 C C . ARG A 1 97 ? 2.01 -11.391 -3.926 1 98.69 97 ARG A C 1
ATOM 763 O O . ARG A 1 97 ? 0.996 -11 -3.344 1 98.69 97 ARG A O 1
ATOM 770 N N . CYS A 1 98 ? 3.16 -10.742 -3.818 1 97.81 98 CYS A N 1
ATOM 771 C CA . CYS A 1 98 ? 3.309 -9.57 -2.959 1 97.81 98 CYS A CA 1
ATOM 772 C C . CYS A 1 98 ? 3.396 -8.297 -3.785 1 97.81 98 CYS A C 1
ATOM 774 O O . CYS A 1 98 ? 3.283 -7.191 -3.246 1 97.81 98 CYS A O 1
ATOM 776 N N . TRP A 1 99 ? 3.617 -8.453 -5.113 1 97.94 99 TRP A N 1
ATOM 777 C CA . TRP A 1 99 ? 3.652 -7.352 -6.066 1 97.94 99 TRP A CA 1
ATOM 778 C C . TRP A 1 99 ? 4.832 -6.426 -5.785 1 97.94 99 TRP A C 1
ATOM 780 O O . TRP A 1 99 ? 4.734 -5.215 -5.98 1 97.94 99 TRP A O 1
ATOM 790 N N . ARG A 1 100 ? 5.879 -6.984 -5.176 1 96.88 100 ARG A N 1
ATOM 791 C CA . ARG A 1 100 ? 7.078 -6.195 -4.918 1 96.88 100 ARG A CA 1
ATOM 792 C C . ARG A 1 100 ? 8.273 -6.754 -5.68 1 96.88 100 ARG A C 1
ATOM 794 O O . ARG A 1 100 ? 9.344 -6.133 -5.715 1 96.88 100 ARG A O 1
ATOM 801 N N . SER A 1 101 ? 8.086 -7.855 -6.367 1 98.56 101 SER A N 1
ATOM 802 C CA . SER A 1 101 ? 9.203 -8.523 -7.039 1 98.56 101 SER A CA 1
ATOM 803 C C . SER A 1 101 ? 9.695 -7.707 -8.227 1 98.56 101 SER A C 1
ATOM 805 O O . SER A 1 101 ? 8.898 -7.242 -9.047 1 98.56 101 SER A O 1
ATOM 807 N N . LYS A 1 102 ? 11 -7.66 -8.289 1 98 102 LYS A N 1
ATOM 808 C CA . LYS A 1 102 ? 11.594 -7.02 -9.461 1 98 102 LYS A CA 1
ATOM 809 C C . LYS A 1 102 ? 11.547 -7.941 -10.672 1 98 102 LYS A C 1
ATOM 811 O O . LYS A 1 102 ? 11.734 -7.492 -11.812 1 98 102 LYS A O 1
ATOM 816 N N . LYS A 1 103 ? 11.234 -9.156 -10.5 1 98.38 103 LYS A N 1
ATOM 817 C CA . LYS A 1 103 ? 11.141 -10.141 -11.57 1 98.38 103 LYS A CA 1
ATOM 818 C C . LYS A 1 103 ? 9.695 -10.57 -11.805 1 98.38 103 LYS A C 1
ATOM 820 O O . LYS A 1 103 ? 9.438 -11.641 -12.359 1 98.38 103 LYS A O 1
ATOM 825 N N . PHE A 1 104 ? 8.836 -9.656 -11.445 1 98.56 104 PHE A N 1
ATOM 826 C CA . PHE A 1 104 ? 7.414 -9.961 -11.617 1 98.56 104 PHE A CA 1
ATOM 827 C C . PHE A 1 104 ? 7.125 -10.422 -13.039 1 98.56 104 PHE A C 1
ATOM 829 O O . PHE A 1 104 ? 7.672 -9.875 -14 1 98.56 104 PHE A O 1
ATOM 836 N N . PRO A 1 105 ? 6.348 -11.516 -13.156 1 98.5 105 PRO A N 1
ATOM 837 C CA . PRO A 1 105 ? 5.391 -12.156 -12.25 1 98.5 105 PRO A CA 1
ATOM 838 C C . PRO A 1 105 ? 6.035 -13.242 -11.391 1 98.5 105 PRO A C 1
ATOM 840 O O . PRO A 1 105 ? 5.348 -13.898 -10.602 1 98.5 105 PRO A O 1
ATOM 843 N N . PHE A 1 106 ? 7.398 -13.445 -11.469 1 98.62 106 PHE A N 1
ATOM 844 C CA . PHE A 1 106 ? 8.109 -14.438 -10.672 1 98.62 106 PHE A CA 1
ATOM 845 C C . PHE A 1 106 ? 8.578 -13.836 -9.352 1 98.62 106 PHE A C 1
ATOM 847 O O . PHE A 1 106 ? 8.727 -12.617 -9.234 1 98.62 106 PHE A O 1
ATOM 854 N N . CYS A 1 107 ? 8.773 -14.695 -8.414 1 98.62 107 CYS A N 1
ATOM 855 C CA . CYS A 1 107 ? 9.227 -14.289 -7.086 1 98.62 107 CYS A CA 1
ATOM 856 C C . CYS A 1 107 ? 10.742 -14.133 -7.047 1 98.62 107 CYS A C 1
ATOM 858 O O . CYS A 1 107 ? 11.469 -15.039 -7.445 1 98.62 107 CYS A O 1
ATOM 860 N N . ASP A 1 108 ? 11.188 -13 -6.445 1 98.56 108 ASP A N 1
ATOM 861 C CA . ASP A 1 108 ? 12.625 -12.789 -6.281 1 98.56 108 ASP A CA 1
ATOM 862 C C . ASP A 1 108 ? 13 -12.664 -4.809 1 98.56 108 ASP A C 1
ATOM 864 O O . ASP A 1 108 ? 14.07 -12.156 -4.473 1 98.56 108 ASP A O 1
ATOM 868 N N . GLY A 1 109 ? 12.016 -12.969 -3.93 1 98.31 109 GLY A N 1
ATOM 869 C CA . GLY A 1 109 ? 12.289 -12.922 -2.502 1 98.31 109 GLY A CA 1
ATOM 870 C C . GLY A 1 109 ? 11.922 -11.602 -1.865 1 98.31 109 GLY A C 1
ATOM 871 O O . GLY A 1 109 ? 11.977 -11.453 -0.643 1 98.31 109 GLY A O 1
ATOM 872 N N . SER A 1 110 ? 11.445 -10.641 -2.541 1 98.12 110 SER A N 1
ATOM 873 C CA . SER A 1 110 ? 11.102 -9.305 -2.062 1 98.12 110 SER A CA 1
ATOM 874 C C . SER A 1 110 ? 10.016 -9.359 -0.993 1 98.12 110 SER A C 1
ATOM 876 O O . SER A 1 110 ? 9.898 -8.445 -0.175 1 98.12 110 SER A O 1
ATOM 878 N N . HIS A 1 111 ? 9.227 -10.43 -0.944 1 98 111 HIS A N 1
ATOM 879 C CA . HIS A 1 111 ? 8.195 -10.562 0.077 1 98 111 HIS A CA 1
ATOM 880 C C . HIS A 1 111 ? 8.797 -10.578 1.476 1 98 111 HIS A C 1
ATOM 882 O O . HIS A 1 111 ? 8.164 -10.156 2.439 1 98 111 HIS A O 1
ATOM 888 N N . THR A 1 112 ? 9.977 -11.117 1.576 1 98.31 112 THR A N 1
ATOM 889 C CA . THR A 1 112 ? 10.617 -11.195 2.883 1 98.31 112 THR A CA 1
ATOM 890 C C . THR A 1 112 ? 10.805 -9.805 3.479 1 98.31 112 THR A C 1
ATOM 892 O O . THR A 1 112 ? 10.453 -9.57 4.637 1 98.31 112 THR A O 1
ATOM 895 N N . LYS A 1 113 ? 11.398 -8.93 2.725 1 96.62 113 LYS A N 1
ATOM 896 C CA . LYS A 1 113 ? 11.586 -7.555 3.166 1 96.62 113 LYS A CA 1
ATOM 897 C C . LYS A 1 113 ? 10.25 -6.879 3.457 1 96.62 113 LYS A C 1
ATOM 899 O O . LYS A 1 113 ? 10.109 -6.176 4.461 1 96.62 113 LYS A O 1
ATOM 904 N N . HIS A 1 114 ? 9.258 -7.059 2.592 1 95.88 114 HIS A N 1
ATOM 905 C CA . HIS A 1 114 ? 7.922 -6.504 2.789 1 95.88 114 HIS A CA 1
ATOM 906 C C . HIS A 1 114 ? 7.32 -6.969 4.109 1 95.88 114 HIS A C 1
ATOM 908 O O . HIS A 1 114 ? 6.777 -6.16 4.867 1 95.88 114 HIS A O 1
ATOM 914 N N . ASN A 1 115 ? 7.43 -8.281 4.375 1 96.81 115 ASN A N 1
ATOM 915 C CA . ASN A 1 115 ? 6.883 -8.844 5.605 1 96.81 115 ASN A CA 1
ATOM 916 C C . ASN A 1 115 ? 7.547 -8.242 6.84 1 96.81 115 ASN A C 1
ATOM 918 O O . ASN A 1 115 ? 6.883 -7.965 7.84 1 96.81 115 ASN A O 1
ATOM 922 N N . GLU A 1 116 ? 8.734 -8.039 6.801 1 95.06 116 GLU A N 1
ATOM 923 C CA . GLU A 1 116 ? 9.484 -7.473 7.918 1 95.06 116 GLU A CA 1
ATOM 924 C C . GLU A 1 116 ? 9.078 -6.023 8.18 1 95.06 116 GLU A C 1
ATOM 926 O O . GLU A 1 116 ? 8.945 -5.609 9.328 1 95.06 116 GLU A O 1
ATOM 931 N N . GLU A 1 117 ? 8.922 -5.289 7.145 1 92.12 117 GLU A N 1
ATOM 932 C CA . GLU A 1 117 ? 8.672 -3.857 7.254 1 92.12 117 GLU A CA 1
ATOM 933 C C . GLU A 1 117 ? 7.223 -3.582 7.66 1 92.12 117 GLU A C 1
ATOM 935 O O . GLU A 1 117 ? 6.938 -2.584 8.32 1 92.12 117 GLU A O 1
ATOM 940 N N . THR A 1 118 ? 6.336 -4.418 7.281 1 91.25 118 THR A N 1
ATOM 941 C CA . THR A 1 118 ? 4.922 -4.094 7.453 1 91.25 118 THR A CA 1
ATOM 942 C C . THR A 1 118 ? 4.277 -5.016 8.484 1 91.25 118 THR A C 1
ATOM 944 O O . THR A 1 118 ? 3.178 -4.734 8.969 1 91.25 118 THR A O 1
ATOM 947 N N . GLY A 1 119 ? 4.906 -6.148 8.836 1 93 119 GLY A N 1
ATOM 948 C CA . GLY A 1 119 ? 4.297 -7.16 9.688 1 93 119 GLY A CA 1
ATOM 949 C C . GLY A 1 119 ? 3.367 -8.094 8.938 1 93 119 GLY A C 1
ATOM 950 O O . GLY A 1 119 ? 2.572 -8.812 9.555 1 93 119 GLY A O 1
ATOM 951 N N . ASP A 1 120 ? 3.477 -8.008 7.613 1 95.81 120 ASP A N 1
ATOM 952 C CA . ASP A 1 120 ? 2.662 -8.867 6.762 1 95.81 120 ASP A CA 1
ATOM 953 C C . ASP A 1 120 ? 3.209 -10.289 6.742 1 95.81 120 ASP A C 1
ATOM 955 O O . ASP A 1 120 ? 4.188 -10.594 7.426 1 95.81 120 ASP A O 1
ATOM 959 N N . ASN A 1 121 ? 2.479 -11.258 6.145 1 98.19 121 ASN A N 1
ATOM 960 C CA . ASN A 1 121 ? 2.881 -12.664 6.109 1 98.19 121 ASN A CA 1
ATOM 961 C C . ASN A 1 121 ? 2.658 -13.273 4.73 1 98.19 121 ASN A C 1
ATOM 963 O O . ASN A 1 121 ? 2.275 -14.438 4.617 1 98.19 121 ASN A O 1
ATOM 967 N N . VAL A 1 122 ? 2.898 -12.5 3.68 1 98.62 122 VAL A N 1
ATOM 968 C CA . VAL A 1 122 ? 2.652 -12.969 2.318 1 98.62 122 VAL A CA 1
ATOM 969 C C . VAL A 1 122 ? 3.83 -13.812 1.839 1 98.62 122 VAL A C 1
ATOM 971 O O . VAL A 1 122 ? 4.949 -13.672 2.344 1 98.62 122 VAL A O 1
ATOM 974 N N . GLY A 1 123 ? 3.58 -14.758 0.918 1 98.69 123 GLY A N 1
ATOM 975 C CA . GLY A 1 123 ? 4.551 -15.625 0.275 1 98.69 123 GLY A CA 1
ATOM 976 C C . GLY A 1 123 ? 4.164 -16.016 -1.139 1 98.69 123 GLY A C 1
ATOM 977 O O . GLY A 1 123 ? 3.084 -15.656 -1.612 1 98.69 123 GLY A O 1
ATOM 978 N N . PRO A 1 124 ? 5.047 -16.719 -1.781 1 98.81 124 PRO A N 1
ATOM 979 C CA . PRO A 1 124 ? 4.871 -17.016 -3.205 1 98.81 124 PRO A CA 1
ATOM 980 C C . PRO A 1 124 ? 3.969 -18.219 -3.445 1 98.81 124 PRO A C 1
ATOM 982 O O . PRO A 1 124 ? 3.572 -18.906 -2.494 1 98.81 124 PRO A O 1
ATOM 985 N N . LEU A 1 125 ? 3.533 -18.328 -4.703 1 98.75 125 LEU A N 1
ATOM 986 C CA . LEU A 1 125 ? 2.898 -19.531 -5.23 1 98.75 125 LEU A CA 1
ATOM 987 C C . LEU A 1 125 ? 3.896 -20.359 -6.023 1 98.75 125 LEU A C 1
ATOM 989 O O . LEU A 1 125 ? 4.559 -19.859 -6.93 1 98.75 125 LEU A O 1
ATOM 993 N N . ILE A 1 126 ? 4.062 -21.609 -5.625 1 98.31 126 ILE A N 1
ATOM 994 C CA . ILE A 1 126 ? 5.016 -22.516 -6.27 1 98.31 126 ILE A CA 1
ATOM 995 C C . ILE A 1 126 ? 4.262 -23.562 -7.086 1 98.31 126 ILE A C 1
ATOM 997 O O . ILE A 1 126 ? 3.354 -24.219 -6.574 1 98.31 126 ILE A O 1
ATOM 1001 N N . ILE A 1 127 ? 4.648 -23.656 -8.352 1 97.44 127 ILE A N 1
ATOM 1002 C CA . ILE A 1 127 ? 4.191 -24.719 -9.227 1 97.44 127 ILE A CA 1
ATOM 1003 C C . ILE A 1 127 ? 5.379 -25.594 -9.633 1 97.44 127 ILE A C 1
ATOM 1005 O O . ILE A 1 127 ? 6.355 -25.109 -10.203 1 97.44 127 ILE A O 1
ATOM 1009 N N . LYS A 1 128 ? 5.238 -26.906 -9.281 1 95.88 128 LYS A N 1
ATOM 1010 C CA . LYS A 1 128 ? 6.363 -27.797 -9.547 1 95.88 128 LYS A CA 1
ATOM 1011 C C . LYS A 1 128 ? 5.891 -29.094 -10.195 1 95.88 128 LYS A C 1
ATOM 1013 O O . LYS A 1 128 ? 4.723 -29.469 -10.055 1 95.88 128 LYS A O 1
ATOM 1018 N N . LYS A 1 129 ? 6.852 -29.719 -10.906 1 91.12 129 LYS A N 1
ATOM 1019 C CA . LYS A 1 129 ? 6.617 -31.062 -11.43 1 91.12 129 LYS A CA 1
ATOM 1020 C C . LYS A 1 129 ? 6.766 -32.125 -10.336 1 91.12 129 LYS A C 1
ATOM 1022 O O . LYS A 1 129 ? 7.641 -32 -9.477 1 91.12 129 LYS A O 1
ATOM 1027 N N . LYS A 1 130 ? 5.887 -33.094 -10.461 1 86.31 130 LYS A N 1
ATOM 1028 C CA . LYS A 1 130 ? 5.98 -34.156 -9.484 1 86.31 130 LYS A CA 1
ATOM 1029 C C . LYS A 1 130 ? 7.277 -34.969 -9.648 1 86.31 130 LYS A C 1
ATOM 1031 O O . LYS A 1 130 ? 7.695 -35.25 -10.773 1 86.31 130 LYS A O 1
ATOM 1036 N N . GLU A 1 131 ? 8.07 -35.094 -8.523 1 75.62 131 GLU A N 1
ATOM 1037 C CA . GLU A 1 131 ? 9.281 -35.906 -8.594 1 75.62 131 GLU A CA 1
ATOM 1038 C C . GLU A 1 131 ? 8.953 -37.375 -8.859 1 75.62 131 GLU A C 1
ATOM 1040 O O . GLU A 1 131 ? 8.047 -37.938 -8.242 1 75.62 131 GLU A O 1
ATOM 1045 N N . THR A 1 132 ? 9.172 -37.844 -10.172 1 57.09 132 THR A N 1
ATOM 1046 C CA . THR A 1 132 ? 9.086 -39.281 -10.445 1 57.09 132 THR A CA 1
ATOM 1047 C C . THR A 1 132 ? 10.219 -40.031 -9.75 1 57.09 132 THR A C 1
ATOM 1049 O O . THR A 1 132 ? 11.336 -39.5 -9.641 1 57.09 132 THR A O 1
ATOM 1052 N N . MET B 1 1 ? -0.851 97.438 51.375 1 33.75 1 MET B N 1
ATOM 1053 C CA . MET B 1 1 ? 0.023 96.25 51.406 1 33.75 1 MET B CA 1
ATOM 1054 C C . MET B 1 1 ? -0.771 95 51.156 1 33.75 1 MET B C 1
ATOM 1056 O O . MET B 1 1 ? -0.312 93.875 51.469 1 33.75 1 MET B O 1
ATOM 1060 N N . SER B 1 2 ? -2.037 95.25 50.375 1 30.67 2 SER B N 1
ATOM 1061 C CA . SER B 1 2 ? -2.934 94.125 50.125 1 30.67 2 SER B CA 1
ATOM 1062 C C . SER B 1 2 ? -2.301 93.125 49.188 1 30.67 2 SER B C 1
ATOM 1064 O O . SER B 1 2 ? -1.41 93.438 48.406 1 30.67 2 SER B O 1
ATOM 1066 N N . GLY B 1 3 ? -2.875 91.875 48.969 1 36.5 3 GLY B N 1
ATOM 1067 C CA . GLY B 1 3 ? -2.871 90.5 49.438 1 36.5 3 GLY B CA 1
ATOM 1068 C C . GLY B 1 3 ? -3.037 89.5 48.312 1 36.5 3 GLY B C 1
ATOM 1069 O O . GLY B 1 3 ? -3.098 88.312 48.562 1 36.5 3 GLY B O 1
ATOM 1070 N N . PRO B 1 4 ? -3.617 90 46.75 1 48.84 4 PRO B N 1
ATOM 1071 C CA . PRO B 1 4 ? -4.477 89.188 45.906 1 48.84 4 PRO B CA 1
ATOM 1072 C C . PRO B 1 4 ? -3.689 88.188 45 1 48.84 4 PRO B C 1
ATOM 1074 O O . PRO B 1 4 ? -4.223 87.688 44.031 1 48.84 4 PRO B O 1
ATOM 1077 N N . LEU B 1 5 ? -2.727 88.062 45.062 1 46.53 5 LEU B N 1
ATOM 1078 C CA . LEU B 1 5 ? -1.836 87.188 44.281 1 46.53 5 LEU B CA 1
ATOM 1079 C C . LEU B 1 5 ? -2.361 85.75 44.25 1 46.53 5 LEU B C 1
ATOM 1081 O O . LEU B 1 5 ? -1.706 84.875 43.688 1 46.53 5 LEU B O 1
ATOM 1085 N N . HIS B 1 6 ? -3.586 85.562 44.75 1 46.62 6 HIS B N 1
ATOM 1086 C CA . HIS B 1 6 ? -3.822 84.188 45.094 1 46.62 6 HIS B CA 1
ATOM 1087 C C . HIS B 1 6 ? -4.77 83.562 44.094 1 46.62 6 HIS B C 1
ATOM 1089 O O . HIS B 1 6 ? -4.902 82.312 44.062 1 46.62 6 HIS B O 1
ATOM 1095 N N . ALA B 1 7 ? -5.805 84.062 43.25 1 50.81 7 ALA B N 1
ATOM 1096 C CA . ALA B 1 7 ? -7.016 83.438 42.688 1 50.81 7 ALA B CA 1
ATOM 1097 C C . ALA B 1 7 ? -6.785 82.938 41.25 1 50.81 7 ALA B C 1
ATOM 1099 O O . ALA B 1 7 ? -7.527 82.125 40.75 1 50.81 7 ALA B O 1
ATOM 1100 N N . GLY B 1 8 ? -6.465 83.5 40.188 1 45.28 8 GLY B N 1
ATOM 1101 C CA . GLY B 1 8 ? -6.301 83.25 38.781 1 45.28 8 GLY B CA 1
ATOM 1102 C C . GLY B 1 8 ? -5.5 82 38.469 1 45.28 8 GLY B C 1
ATOM 1103 O O . GLY B 1 8 ? -5.594 81.438 37.375 1 45.28 8 GLY B O 1
ATOM 1104 N N . ASN B 1 9 ? -4.758 81.75 39.094 1 51.5 9 ASN B N 1
ATOM 1105 C CA . ASN B 1 9 ? -3.855 80.625 38.781 1 51.5 9 ASN B CA 1
ATOM 1106 C C . ASN B 1 9 ? -4.492 79.25 39.094 1 51.5 9 ASN B C 1
ATOM 1108 O O . ASN B 1 9 ? -4.02 78.25 38.625 1 51.5 9 ASN B O 1
ATOM 1112 N N . ARG B 1 10 ? -5.555 79.312 39.75 1 52.97 10 ARG B N 1
ATOM 1113 C CA . ARG B 1 10 ? -6.125 78.062 40.25 1 52.97 10 ARG B CA 1
ATOM 1114 C C . ARG B 1 10 ? -7.074 77.438 39.25 1 52.97 10 ARG B C 1
ATOM 1116 O O . ARG B 1 10 ? -7.281 76.25 39.25 1 52.97 10 ARG B O 1
ATOM 1123 N N . GLN B 1 11 ? -8.32 77.938 38.344 1 54.75 11 GLN B N 1
ATOM 1124 C CA . GLN B 1 11 ? -9.422 77.312 37.594 1 54.75 11 GLN B CA 1
ATOM 1125 C C . GLN B 1 11 ? -8.938 76.75 36.281 1 54.75 11 GLN B C 1
ATOM 1127 O O . GLN B 1 11 ? -9.445 75.688 35.812 1 54.75 11 GLN B O 1
ATOM 1132 N N . LEU B 1 12 ? -8.398 77.375 35.344 1 53.56 12 LEU B N 1
ATOM 1133 C CA . LEU B 1 12 ? -7.953 76.938 34.062 1 53.56 12 LEU B CA 1
ATOM 1134 C C . LEU B 1 12 ? -7.039 75.688 34.188 1 53.56 12 LEU B C 1
ATOM 1136 O O . LEU B 1 12 ? -7.059 74.812 33.344 1 53.56 12 LEU B O 1
ATOM 1140 N N . SER B 1 13 ? -6.207 75.75 35.062 1 60.09 13 SER B N 1
ATOM 1141 C CA . SER B 1 13 ? -5.223 74.688 35.094 1 60.09 13 SER B CA 1
ATOM 1142 C C . SER B 1 13 ? -5.863 73.375 35.5 1 60.09 13 SER B C 1
ATOM 1144 O O . SER B 1 13 ? -5.453 72.312 35.031 1 60.09 13 SER B O 1
ATOM 1146 N N . SER B 1 14 ? -6.895 73.5 36.25 1 57.81 14 SER B N 1
ATOM 1147 C CA . SER B 1 14 ? -7.523 72.312 36.781 1 57.81 14 SER B CA 1
ATOM 1148 C C . SER B 1 14 ? -8.391 71.625 35.719 1 57.81 14 SER B C 1
ATOM 1150 O O . SER B 1 14 ? -8.531 70.375 35.719 1 57.81 14 SER B O 1
ATOM 1152 N N . GLU B 1 15 ? -9.344 72.312 34.938 1 58.56 15 GLU B N 1
ATOM 1153 C CA . GLU B 1 15 ? -10.289 71.688 34.031 1 58.56 15 GLU B CA 1
ATOM 1154 C C . GLU B 1 15 ? -9.578 71.125 32.781 1 58.56 15 GLU B C 1
ATOM 1156 O O . GLU B 1 15 ? -10 70.125 32.219 1 58.56 15 GLU B O 1
ATOM 1161 N N . ALA B 1 16 ? -8.664 71.938 32.094 1 57.09 16 ALA B N 1
ATOM 1162 C CA . ALA B 1 16 ? -7.953 71.5 30.922 1 57.09 16 ALA B CA 1
ATOM 1163 C C . ALA B 1 16 ? -7.148 70.25 31.25 1 57.09 16 ALA B C 1
ATOM 1165 O O . ALA B 1 16 ? -7.027 69.312 30.422 1 57.09 16 ALA B O 1
ATOM 1166 N N . GLU B 1 17 ? -6.508 70.062 32.125 1 63.44 17 GLU B N 1
ATOM 1167 C CA . GLU B 1 17 ? -5.598 68.938 32.344 1 63.44 17 GLU B CA 1
ATOM 1168 C C . GLU B 1 17 ? -6.363 67.688 32.656 1 63.44 17 GLU B C 1
ATOM 1170 O O . GLU B 1 17 ? -5.945 66.562 32.25 1 63.44 17 GLU B O 1
ATOM 1175 N N . ALA B 1 18 ? -7.574 67.875 33.469 1 59.16 18 ALA B N 1
ATOM 1176 C CA . ALA B 1 18 ? -8.414 66.75 33.75 1 59.16 18 ALA B CA 1
ATOM 1177 C C . ALA B 1 18 ? -8.945 66.062 32.469 1 59.16 18 ALA B C 1
ATOM 1179 O O . ALA B 1 18 ? -9.102 64.875 32.375 1 59.16 18 ALA B O 1
ATOM 1180 N N . ASN B 1 19 ? -9.555 66.625 31.312 1 59.75 19 ASN B N 1
ATOM 1181 C CA . ASN B 1 19 ? -10.195 66.062 30.109 1 59.75 19 ASN B CA 1
ATOM 1182 C C . ASN B 1 19 ? -9.188 65.438 29.203 1 59.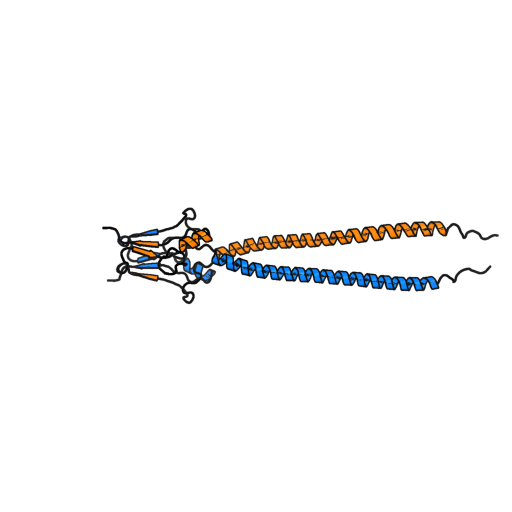75 19 ASN B C 1
ATOM 1184 O O . ASN B 1 19 ? -9.508 64.438 28.531 1 59.75 19 ASN B O 1
ATOM 1188 N N . GLN B 1 20 ? -7.965 66.062 28.906 1 58.38 20 GLN B N 1
ATOM 1189 C CA . GLN B 1 20 ? -7 65.438 27.984 1 58.38 20 GLN B CA 1
ATOM 1190 C C . GLN B 1 20 ? -6.445 64.125 28.5 1 58.38 20 GLN B C 1
ATOM 1192 O O . GLN B 1 20 ? -6.145 63.25 27.703 1 58.38 20 GLN B O 1
ATOM 1197 N N . THR B 1 21 ? -6.07 64.188 29.641 1 63.81 21 THR B N 1
ATOM 1198 C CA . THR B 1 21 ? -5.438 62.969 30.188 1 63.81 21 THR B CA 1
ATOM 1199 C C . THR B 1 21 ? -6.406 61.812 30.156 1 63.81 21 THR B C 1
ATOM 1201 O O . THR B 1 21 ? -6 60.656 29.891 1 63.81 21 THR B O 1
ATOM 1204 N N . MET B 1 22 ? -7.859 61.844 30.656 1 60.19 22 MET B N 1
ATOM 1205 C CA . MET B 1 22 ? -8.82 60.75 30.688 1 60.19 22 MET B CA 1
ATOM 1206 C C . MET B 1 22 ? -9.055 60.188 29.297 1 60.19 22 MET B C 1
ATOM 1208 O O . MET B 1 22 ? -9.258 59 29.125 1 60.19 22 MET B O 1
ATOM 1212 N N . GLN B 1 23 ? -9.312 61.031 28.031 1 60.09 23 GLN B N 1
ATOM 1213 C CA . GLN B 1 23 ? -9.625 60.594 26.672 1 60.09 23 GLN B CA 1
ATOM 1214 C C . GLN B 1 23 ? -8.469 59.781 26.078 1 60.09 23 GLN B C 1
ATOM 1216 O O . GLN B 1 23 ? -8.695 58.812 25.344 1 60.09 23 GLN B O 1
ATOM 1221 N N . SER B 1 24 ? -7.207 60.156 26.156 1 61.03 24 SER B N 1
ATOM 1222 C CA . SER B 1 24 ? -6.09 59.531 25.453 1 61.03 24 SER B CA 1
ATOM 1223 C C . SER B 1 24 ? -5.754 58.156 26.062 1 61.03 24 SER B C 1
ATOM 1225 O O . SER B 1 24 ? -5.395 57.219 25.328 1 61.03 24 SER B O 1
ATOM 1227 N N . PHE B 1 25 ? -5.723 58.031 27.219 1 64.38 25 PHE B N 1
ATOM 1228 C CA . PHE B 1 25 ? -5.312 56.781 27.875 1 64.38 25 PHE B CA 1
ATOM 1229 C C . PHE B 1 25 ? -6.32 55.688 27.594 1 64.38 25 PHE B C 1
ATOM 1231 O O . PHE B 1 25 ? -5.938 54.5 27.422 1 64.38 25 PHE B O 1
ATOM 1238 N N . LEU B 1 26 ? -7.844 55.906 27.891 1 61.62 26 LEU B N 1
ATOM 1239 C CA . LEU B 1 26 ? -8.867 54.875 27.734 1 61.62 26 LEU B CA 1
ATOM 1240 C C . LEU B 1 26 ? -8.883 54.344 26.297 1 61.62 26 LEU B C 1
ATOM 1242 O O . LEU B 1 26 ? -9.094 53.156 26.078 1 61.62 26 LEU B O 1
ATOM 1246 N N . LEU B 1 27 ? -8.773 55.281 25.125 1 62.84 27 LEU B N 1
ATOM 1247 C CA . LEU B 1 27 ? -8.812 54.906 23.719 1 62.84 27 LEU B CA 1
ATOM 1248 C C . LEU B 1 27 ? -7.609 54.031 23.375 1 62.84 27 LEU B C 1
ATOM 1250 O O . LEU B 1 27 ? -7.727 53.094 22.594 1 62.84 27 LEU B O 1
ATOM 1254 N N . SER B 1 28 ? -6.328 54.25 23.734 1 66.62 28 SER B N 1
ATOM 1255 C CA . SER B 1 28 ? -5.102 53.531 23.359 1 66.62 28 SER B CA 1
ATOM 1256 C C . SER B 1 28 ? -5.027 52.156 24 1 66.62 28 SER B C 1
ATOM 1258 O O . SER B 1 28 ? -4.555 51.219 23.375 1 66.62 28 SER B O 1
ATOM 1260 N N . SER B 1 29 ? -5.41 52.031 25.094 1 66.25 29 SER B N 1
ATOM 1261 C CA . SER B 1 29 ? -5.289 50.781 25.828 1 66.25 29 SER B CA 1
ATOM 1262 C C . SER B 1 29 ? -6.254 49.75 25.281 1 66.25 29 SER B C 1
ATOM 1264 O O . SER B 1 29 ? -5.934 48.531 25.266 1 66.25 29 SER B O 1
ATOM 1266 N N . VAL B 1 30 ? -7.586 50 25 1 64.69 30 VAL B N 1
ATOM 1267 C CA . VAL B 1 30 ? -8.594 49.062 24.516 1 64.69 30 VAL B CA 1
ATOM 1268 C C . VAL B 1 30 ? -8.234 48.562 23.109 1 64.69 30 VAL B C 1
ATOM 1270 O O . VAL B 1 30 ? -8.398 47.406 22.797 1 64.69 30 VAL B O 1
ATOM 1273 N N . LEU B 1 31 ? -7.828 49.531 22.094 1 65.12 31 LEU B N 1
ATOM 1274 C CA . LEU B 1 31 ? -7.449 49.219 20.719 1 65.12 31 LEU B CA 1
ATOM 1275 C C . LEU B 1 31 ? -6.234 48.281 20.703 1 65.12 31 LEU B C 1
ATOM 1277 O O . LEU B 1 31 ? -6.168 47.375 19.891 1 65.12 31 LEU B O 1
ATOM 1281 N N . TRP B 1 32 ? -5.203 48.219 21.391 1 71.25 32 TRP B N 1
ATOM 1282 C CA . TRP B 1 32 ? -3.971 47.438 21.453 1 71.25 32 TRP B CA 1
ATOM 1283 C C . TRP B 1 32 ? -4.242 46.031 21.953 1 71.25 32 TRP B C 1
ATOM 1285 O O . TRP B 1 32 ? -3.59 45.062 21.531 1 71.25 32 TRP B O 1
ATOM 1295 N N . ASN B 1 33 ? -4.949 45.906 22.875 1 66.94 33 ASN B N 1
ATOM 1296 C CA . ASN B 1 33 ? -5.293 44.625 23.453 1 66.94 33 ASN B CA 1
ATOM 1297 C C . ASN B 1 33 ? -6.051 43.75 22.469 1 66.94 33 ASN B C 1
ATOM 1299 O O . ASN B 1 33 ? -5.824 42.531 22.406 1 66.94 33 ASN B O 1
ATOM 1303 N N . TRP B 1 34 ? -7.035 44.312 21.734 1 75.25 34 TRP B N 1
ATOM 1304 C CA . TRP B 1 34 ? -7.852 43.594 20.766 1 75.25 34 TRP B CA 1
ATOM 1305 C C . TRP B 1 34 ? -7.012 43.125 19.578 1 75.25 34 TRP B C 1
ATOM 1307 O O . TRP B 1 34 ? -7.23 42.031 19.031 1 75.25 34 TRP B O 1
ATOM 1317 N N . VAL B 1 35 ? -6.027 43.812 19.156 1 74.94 35 VAL B N 1
ATOM 1318 C CA . VAL B 1 35 ? -5.164 43.531 18.016 1 74.94 35 VAL B CA 1
ATOM 1319 C C . VAL B 1 35 ? -4.18 42.406 18.359 1 74.94 35 VAL B C 1
ATOM 1321 O O . VAL B 1 35 ? -3.85 41.562 17.516 1 74.94 35 VAL B O 1
ATOM 1324 N N . GLU B 1 36 ? -4.008 42.281 19.328 1 73.88 36 GLU B N 1
ATOM 1325 C CA . GLU B 1 36 ? -3.023 41.312 19.766 1 73.88 36 GLU B CA 1
ATOM 1326 C C . GLU B 1 36 ? -3.658 39.938 19.922 1 73.88 36 GLU B C 1
ATOM 1328 O O . GLU B 1 36 ? -3.021 38.906 19.641 1 73.88 36 GLU B O 1
ATOM 1333 N N . TRP B 1 37 ? -4.656 39.875 20.359 1 75.81 37 TRP B N 1
ATOM 1334 C CA . TRP B 1 37 ? -5.371 38.625 20.562 1 75.81 37 TRP B CA 1
ATOM 1335 C C . TRP B 1 37 ? -5.754 38 19.219 1 75.81 37 TRP B C 1
ATOM 1337 O O . TRP B 1 37 ? -5.68 36.781 19.047 1 75.81 37 TRP B O 1
ATOM 1347 N N . ILE B 1 38 ? -6.223 38.719 18.281 1 77.88 38 ILE B N 1
ATOM 1348 C CA . ILE B 1 38 ? -6.645 38.219 16.969 1 77.88 38 ILE B CA 1
ATOM 1349 C C . ILE B 1 38 ? -5.426 37.75 16.188 1 77.88 38 ILE B C 1
ATOM 1351 O O . ILE B 1 38 ? -5.504 36.75 15.477 1 77.88 38 ILE B O 1
ATOM 1355 N N . ALA B 1 39 ? -4.332 38.375 16.5 1 76.31 39 ALA B N 1
ATOM 1356 C CA . ALA B 1 39 ? -3.092 38 15.836 1 76.31 39 ALA B CA 1
ATOM 1357 C C . ALA B 1 39 ? -2.545 36.688 16.375 1 76.31 39 ALA B C 1
ATOM 1359 O O . ALA B 1 39 ? -2.094 35.844 15.617 1 76.31 39 ALA B O 1
ATOM 1360 N N . ALA B 1 40 ? -2.793 36.562 17.406 1 75.19 40 ALA B N 1
ATOM 1361 C CA . ALA B 1 40 ? -2.273 35.375 18.078 1 75.19 40 ALA B CA 1
ATOM 1362 C C . ALA B 1 40 ? -3.105 34.125 17.734 1 75.19 40 ALA B C 1
ATOM 1364 O O . ALA B 1 40 ? -2.559 33.062 17.484 1 75.19 40 ALA B O 1
ATOM 1365 N N . VAL B 1 41 ? -4.312 34.219 17.641 1 77.19 41 VAL B N 1
ATOM 1366 C CA . VAL B 1 41 ? -5.227 33.125 17.359 1 77.19 41 VAL B CA 1
ATOM 1367 C C . VAL B 1 41 ? -5.117 32.719 15.883 1 77.19 41 VAL B C 1
ATOM 1369 O O . VAL B 1 41 ? -5.164 31.531 15.547 1 77.19 41 VAL B O 1
ATOM 1372 N N . THR B 1 42 ? -4.812 33.719 14.992 1 84.56 42 THR B N 1
ATOM 1373 C CA . THR B 1 42 ? -4.715 33.469 13.555 1 84.56 42 THR B CA 1
ATOM 1374 C C . THR B 1 42 ? -3.379 32.812 13.219 1 84.56 42 THR B C 1
ATOM 1376 O O . THR B 1 42 ? -3.318 31.922 12.367 1 84.56 42 THR B O 1
ATOM 1379 N N . ILE B 1 43 ? -2.527 33.156 13.984 1 78.25 43 ILE B N 1
ATOM 1380 C CA . ILE B 1 43 ? -1.204 32.562 13.773 1 78.25 43 ILE B CA 1
ATOM 1381 C C . ILE B 1 43 ? -1.171 31.156 14.32 1 78.25 43 ILE B C 1
ATOM 1383 O O . ILE B 1 43 ? -0.62 30.25 13.68 1 78.25 43 ILE B O 1
ATOM 1387 N N . ALA B 1 44 ? -1.866 31.016 15.312 1 78.25 44 ALA B N 1
ATOM 1388 C CA . ALA B 1 44 ? -1.928 29.703 15.938 1 78.25 44 ALA B CA 1
ATOM 1389 C C . ALA B 1 44 ? -2.762 28.734 15.102 1 78.25 44 ALA B C 1
ATOM 1391 O O . ALA B 1 44 ? -2.391 27.578 14.93 1 78.25 44 ALA B O 1
ATOM 1392 N N . ALA B 1 45 ? -3.744 29.344 14.594 1 81.38 45 ALA B N 1
ATOM 1393 C CA . ALA B 1 45 ? -4.625 28.531 13.75 1 81.38 45 ALA B CA 1
ATOM 1394 C C . ALA B 1 45 ? -3.963 28.219 12.414 1 81.38 45 ALA B C 1
ATOM 1396 O O . ALA B 1 45 ? -4.094 27.109 11.898 1 81.38 45 ALA B O 1
ATOM 1397 N N . GLY B 1 46 ? -3.246 29.062 11.93 1 83.44 46 GLY B N 1
ATOM 1398 C CA . GLY B 1 46 ? -2.521 28.875 10.68 1 83.44 46 GLY B CA 1
ATOM 1399 C C . GLY B 1 46 ? -1.384 27.875 10.805 1 83.44 46 GLY B C 1
ATOM 1400 O O . GLY B 1 46 ? -1.191 27.031 9.922 1 83.44 46 GLY B O 1
ATOM 1401 N N . THR B 1 47 ? -0.856 27.969 11.977 1 85.69 47 THR B N 1
ATOM 1402 C CA . THR B 1 47 ? 0.254 27.062 12.234 1 85.69 47 THR B CA 1
ATOM 1403 C C . THR B 1 47 ? -0.256 25.641 12.484 1 85.69 47 THR B C 1
ATOM 1405 O O . THR B 1 47 ? 0.366 24.672 12.055 1 85.69 47 THR B O 1
ATOM 1408 N N . ALA B 1 48 ? -1.361 25.656 12.977 1 82.25 48 ALA B N 1
ATOM 1409 C CA . ALA B 1 48 ? -1.988 24.375 13.234 1 82.25 48 ALA B CA 1
ATOM 1410 C C . ALA B 1 48 ? -2.488 23.734 11.938 1 82.25 48 ALA B C 1
ATOM 1412 O O . ALA B 1 48 ? -2.367 22.531 11.75 1 82.25 48 ALA B O 1
ATOM 1413 N N . ALA B 1 49 ? -2.887 24.562 11.109 1 83.5 49 ALA B N 1
ATOM 1414 C CA . ALA B 1 49 ? -3.387 24.094 9.82 1 83.5 49 ALA B CA 1
ATOM 1415 C C . ALA B 1 49 ? -2.246 23.578 8.945 1 83.5 49 ALA B C 1
ATOM 1417 O O . ALA B 1 49 ? -2.371 22.547 8.297 1 83.5 49 ALA B O 1
ATOM 1418 N N . ILE B 1 50 ? -1.308 24.25 9.086 1 86.75 50 ILE B N 1
ATOM 1419 C CA . ILE B 1 50 ? -0.137 23.875 8.297 1 86.75 50 ILE B CA 1
ATOM 1420 C C . ILE B 1 50 ? 0.479 22.594 8.852 1 86.75 50 ILE B C 1
ATOM 1422 O O . ILE B 1 50 ? 0.901 21.719 8.094 1 86.75 50 ILE B O 1
ATOM 1426 N N . GLY B 1 51 ? 0.51 22.531 10.055 1 81.25 51 GLY B N 1
ATOM 1427 C CA . GLY B 1 51 ? 1.01 21.328 10.711 1 81.25 51 GLY B CA 1
ATOM 1428 C C . GLY B 1 51 ? 0.167 20.094 10.422 1 81.25 51 GLY B C 1
ATOM 1429 O O . GLY B 1 51 ? 0.702 19.016 10.172 1 81.25 51 GLY B O 1
ATOM 1430 N N . TYR B 1 52 ? -1.075 20.281 10.148 1 78.94 52 TYR B N 1
ATOM 1431 C CA . TYR B 1 52 ? -2.014 19.203 9.859 1 78.94 52 TYR B CA 1
ATOM 1432 C C . TYR B 1 52 ? -1.827 18.688 8.438 1 78.94 52 TYR B C 1
ATOM 1434 O O . TYR B 1 52 ? -1.829 17.484 8.203 1 78.94 52 TYR B O 1
ATOM 1442 N N . LEU B 1 53 ? -1.639 19.688 7.738 1 80.88 53 LEU B N 1
ATOM 1443 C CA . LEU B 1 53 ? -1.476 19.328 6.336 1 80.88 53 LEU B CA 1
ATOM 1444 C C . LEU B 1 53 ? -0.15 18.609 6.109 1 80.88 53 LEU B C 1
ATOM 1446 O O . LEU B 1 53 ? -0.076 17.672 5.316 1 80.88 53 LEU B O 1
ATOM 1450 N N . ALA B 1 54 ? 0.671 18.969 6.812 1 81.31 54 ALA B N 1
ATOM 1451 C CA . ALA B 1 54 ? 1.985 18.344 6.707 1 81.31 54 ALA B CA 1
ATOM 1452 C C . ALA B 1 54 ? 1.978 16.953 7.324 1 81.31 54 ALA B C 1
ATOM 1454 O O . ALA B 1 54 ? 2.547 16.016 6.766 1 81.31 54 ALA B O 1
ATOM 1455 N N . TYR B 1 55 ? 1.203 16.922 8.281 1 72.94 55 TYR B N 1
ATOM 1456 C CA . TYR B 1 55 ? 1.067 15.633 8.938 1 72.94 55 TYR B CA 1
ATOM 1457 C C . TYR B 1 55 ? 0.317 14.641 8.055 1 72.94 55 TYR B C 1
ATOM 1459 O O . TYR B 1 55 ? 0.749 13.5 7.887 1 72.94 55 TYR B O 1
ATOM 1467 N N . LYS B 1 56 ? -0.673 15.133 7.492 1 74.12 56 LYS B N 1
ATOM 1468 C CA . LYS B 1 56 ? -1.511 14.297 6.637 1 74.12 56 LYS B CA 1
ATOM 1469 C C . LYS B 1 56 ? -0.728 13.789 5.43 1 74.12 56 LYS B C 1
ATOM 1471 O O . LYS B 1 56 ? -0.822 12.617 5.07 1 74.12 56 LYS B O 1
ATOM 1476 N N . ARG B 1 57 ? 0.172 14.625 4.961 1 78.75 57 ARG B N 1
ATOM 1477 C CA . ARG B 1 57 ? 0.949 14.289 3.771 1 78.75 57 ARG B CA 1
ATOM 1478 C C . ARG B 1 57 ? 2.053 13.289 4.102 1 78.75 57 ARG B C 1
ATOM 1480 O O . ARG B 1 57 ? 2.223 12.289 3.402 1 78.75 57 ARG B O 1
ATOM 1487 N N . PHE B 1 58 ? 2.646 13.516 5.125 1 70.44 58 PHE B N 1
ATOM 1488 C CA . PHE B 1 58 ? 3.779 12.68 5.5 1 70.44 58 PHE B CA 1
ATOM 1489 C C . PHE B 1 58 ? 3.305 11.359 6.094 1 70.44 58 PHE B C 1
ATOM 1491 O O . PHE B 1 58 ? 3.918 10.312 5.871 1 70.44 58 PHE B O 1
ATOM 1498 N N . TYR B 1 59 ? 2.285 11.477 6.699 1 71.31 59 TYR B N 1
ATOM 1499 C CA . TYR B 1 59 ? 1.763 10.273 7.336 1 71.31 59 TYR B CA 1
ATOM 1500 C C . TYR B 1 59 ? 1.081 9.367 6.312 1 71.31 59 TYR B C 1
ATOM 1502 O O . TYR B 1 59 ? 1.274 8.156 6.324 1 71.31 59 TYR B O 1
ATOM 1510 N N . VAL B 1 60 ? 0.289 9.898 5.516 1 67.06 60 VAL B N 1
ATOM 1511 C CA . VAL B 1 60 ? -0.448 9.117 4.527 1 67.06 60 VAL B CA 1
ATOM 1512 C C . VAL B 1 60 ? 0.532 8.406 3.6 1 67.06 60 VAL B C 1
ATOM 1514 O O . VAL B 1 60 ? 0.368 7.219 3.309 1 67.06 60 VAL B O 1
ATOM 1517 N N . LYS B 1 61 ? 1.653 9.141 3.033 1 69.19 61 LYS B N 1
ATOM 1518 C CA . LYS B 1 61 ? 2.613 8.578 2.09 1 69.19 61 LYS B CA 1
ATOM 1519 C C . LYS B 1 61 ? 3.398 7.43 2.725 1 69.19 61 LYS B C 1
ATOM 1521 O O . LYS B 1 61 ? 3.604 6.391 2.096 1 69.19 61 LYS B O 1
ATOM 1526 N N . ASP B 1 62 ? 3.617 7.695 4.004 1 70.25 62 ASP B N 1
ATOM 1527 C CA . ASP B 1 62 ? 4.387 6.676 4.719 1 70.25 62 ASP B CA 1
ATOM 1528 C C . ASP B 1 62 ? 3.529 5.449 5.016 1 70.25 62 ASP B C 1
ATOM 1530 O O . ASP B 1 62 ? 4.004 4.316 4.922 1 70.25 62 ASP B O 1
ATOM 1534 N N . HIS B 1 63 ? 2.367 5.715 5.191 1 66.69 63 HIS B N 1
ATOM 1535 C CA . HIS B 1 63 ? 1.483 4.621 5.574 1 66.69 63 HIS B CA 1
ATOM 1536 C C . HIS B 1 63 ? 1.075 3.793 4.359 1 66.69 63 HIS B C 1
ATOM 1538 O O . HIS B 1 63 ? 0.864 2.582 4.469 1 66.69 63 HIS B O 1
ATOM 1544 N N . ARG B 1 64 ? 0.96 4.391 3.156 1 63.84 64 ARG B N 1
ATOM 1545 C CA . ARG B 1 64 ? 0.583 3.648 1.957 1 63.84 64 ARG B CA 1
ATOM 1546 C C . ARG B 1 64 ? 1.675 2.66 1.559 1 63.84 64 ARG B C 1
ATOM 1548 O O . ARG B 1 64 ? 1.382 1.549 1.115 1 63.84 64 ARG B O 1
ATOM 1555 N N . ASN B 1 65 ? 2.992 3.086 1.756 1 64.19 65 ASN B N 1
ATOM 1556 C CA . ASN B 1 65 ? 4.105 2.229 1.361 1 64.19 65 ASN B CA 1
ATOM 1557 C C . ASN B 1 65 ? 4.32 1.096 2.361 1 64.19 65 ASN B C 1
ATOM 1559 O O . ASN B 1 65 ? 5 0.113 2.055 1 64.19 65 ASN B O 1
ATOM 1563 N N . LYS B 1 66 ? 3.668 1.397 3.467 1 73.88 66 LYS B N 1
ATOM 1564 C CA . LYS B 1 66 ? 3.871 0.387 4.5 1 73.88 66 LYS B CA 1
ATOM 1565 C C . LYS B 1 66 ? 2.586 -0.389 4.773 1 73.88 66 LYS B C 1
ATOM 1567 O O . LYS B 1 66 ? 2.465 -1.06 5.801 1 73.88 66 LYS B O 1
ATOM 1572 N N . SER B 1 67 ? 1.788 -0.356 3.771 1 85.25 67 SER B N 1
ATOM 1573 C CA . SER B 1 67 ? 0.518 -1.037 3.996 1 85.25 67 SER B CA 1
ATOM 1574 C C . SER B 1 67 ? 0.632 -2.529 3.707 1 85.25 67 SER B C 1
ATOM 1576 O O . SER B 1 67 ? 1.39 -2.941 2.826 1 85.25 67 SER B O 1
ATOM 1578 N N . MET B 1 68 ? -0.089 -3.238 4.441 1 90.31 68 MET B N 1
ATOM 1579 C CA . MET B 1 68 ? -0.122 -4.691 4.289 1 90.31 68 MET B CA 1
ATOM 1580 C C . MET B 1 68 ? -0.919 -5.09 3.051 1 90.31 68 MET B C 1
ATOM 1582 O O . MET B 1 68 ? -1.955 -4.492 2.756 1 90.31 68 MET B O 1
ATOM 1586 N N . VAL B 1 69 ? -0.37 -6.113 2.344 1 94.88 69 VAL B N 1
ATOM 1587 C CA . VAL B 1 69 ? -1.044 -6.703 1.191 1 94.88 69 VAL B CA 1
ATOM 1588 C C . VAL B 1 69 ? -2.154 -7.637 1.664 1 94.88 69 VAL B C 1
ATOM 1590 O O . VAL B 1 69 ? -3.295 -7.539 1.202 1 94.88 69 VAL B O 1
ATOM 1593 N N . ASN B 1 70 ? -1.85 -8.523 2.518 1 96.06 70 ASN B N 1
ATOM 1594 C CA . ASN B 1 70 ? -2.791 -9.461 3.121 1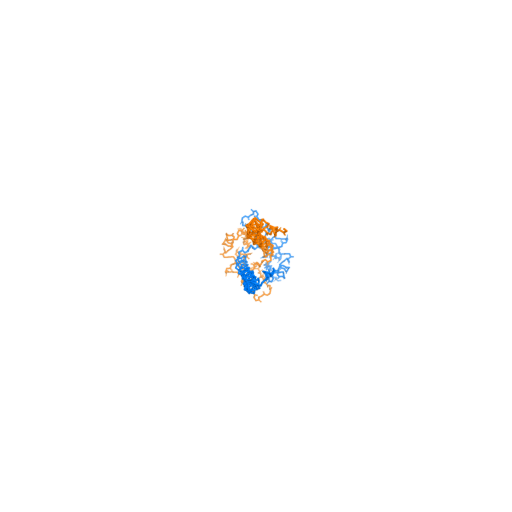 96.06 70 ASN B CA 1
ATOM 1595 C C . ASN B 1 70 ? -3.361 -8.914 4.43 1 96.06 70 ASN B C 1
ATOM 1597 O O . ASN B 1 70 ? -2.65 -8.828 5.43 1 96.06 70 ASN B O 1
ATOM 1601 N N . LEU B 1 71 ? -4.609 -8.75 4.496 1 92.88 71 LEU B N 1
ATOM 1602 C CA . LEU B 1 71 ? -5.211 -8.125 5.668 1 92.88 71 LEU B CA 1
ATOM 1603 C C . LEU B 1 71 ? -5.789 -9.172 6.605 1 92.88 71 LEU B C 1
ATOM 1605 O O . LEU B 1 71 ? -5.75 -9.008 7.828 1 92.88 71 LEU B O 1
ATOM 1609 N N . HIS B 1 72 ? -6.258 -10.344 6.062 1 93.06 72 HIS B N 1
ATOM 1610 C CA . HIS B 1 72 ? -7.086 -11.172 6.934 1 93.06 72 HIS B CA 1
ATOM 1611 C C . HIS B 1 72 ? -6.758 -12.648 6.754 1 93.06 72 HIS B C 1
ATOM 1613 O O . HIS B 1 72 ? -7.141 -13.477 7.586 1 93.06 72 HIS B O 1
ATOM 1619 N N . ILE B 1 73 ? -6.074 -12.992 5.844 1 96.81 73 ILE B N 1
ATOM 1620 C CA . ILE B 1 73 ? -5.93 -14.406 5.516 1 96.81 73 ILE B CA 1
ATOM 1621 C C . ILE B 1 73 ? -4.801 -15.016 6.34 1 96.81 73 ILE B C 1
ATOM 1623 O O . ILE B 1 73 ? -3.65 -14.586 6.25 1 96.81 73 ILE B O 1
ATOM 1627 N N . GLN B 1 74 ? -5.164 -16.062 7.113 1 97.5 74 GLN B N 1
ATOM 1628 C CA . GLN B 1 74 ? -4.242 -16.922 7.852 1 97.5 74 GLN B CA 1
ATOM 1629 C C . GLN B 1 74 ? -3.172 -16.094 8.562 1 97.5 74 GLN B C 1
ATOM 1631 O O . GLN B 1 74 ? -1.977 -16.344 8.391 1 97.5 74 GLN B O 1
ATOM 1636 N N . LYS B 1 75 ? -3.541 -15.234 9.328 1 95.88 75 LYS B N 1
ATOM 1637 C CA . LYS B 1 75 ? -2.613 -14.289 9.945 1 95.88 75 LYS B CA 1
ATOM 1638 C C . LYS B 1 75 ? -1.835 -14.938 11.078 1 95.88 75 LYS B C 1
ATOM 1640 O O . LYS B 1 75 ? -0.827 -14.391 11.539 1 95.88 75 LYS B O 1
ATOM 1645 N N . ASP B 1 76 ? -2.156 -16.156 11.422 1 95.81 76 ASP B N 1
ATOM 1646 C CA . ASP B 1 76 ? -1.405 -16.922 12.414 1 95.81 76 ASP B CA 1
ATOM 1647 C C . ASP B 1 76 ? -0.183 -17.578 11.781 1 95.81 76 ASP B C 1
ATOM 1649 O O . ASP B 1 76 ? 0.714 -18.047 12.492 1 95.81 76 ASP B O 1
ATOM 1653 N N . ASN B 1 77 ? -0.139 -17.625 10.562 1 97.25 77 ASN B N 1
ATOM 1654 C CA . ASN B 1 77 ? 0.995 -18.156 9.82 1 97.25 77 ASN B CA 1
ATOM 1655 C C . ASN B 1 77 ? 2.016 -17.078 9.492 1 97.25 77 ASN B C 1
ATOM 1657 O O . ASN B 1 77 ? 1.674 -16.062 8.883 1 97.25 77 ASN B O 1
ATOM 1661 N N . PRO B 1 78 ? 3.232 -17.25 9.914 1 96.56 78 PRO B N 1
ATOM 1662 C CA . PRO B 1 78 ? 4.242 -16.219 9.672 1 96.56 78 PRO B CA 1
ATOM 1663 C C . PRO B 1 78 ? 4.508 -15.984 8.188 1 96.56 78 PRO B C 1
ATOM 1665 O O . PRO B 1 78 ? 4.984 -14.914 7.809 1 96.56 78 PRO B O 1
ATOM 1668 N N . LYS B 1 79 ? 4.324 -16.906 7.324 1 98.12 79 LYS B N 1
ATOM 1669 C CA . LYS B 1 79 ? 4.52 -16.812 5.879 1 98.12 79 LYS B CA 1
ATOM 1670 C C . LYS B 1 79 ? 3.625 -17.797 5.137 1 98.12 79 LYS B C 1
ATOM 1672 O O . LYS B 1 79 ? 3.695 -19 5.375 1 98.12 79 LYS B O 1
ATOM 1677 N N . ILE B 1 80 ? 2.832 -17.297 4.25 1 98.69 80 ILE B N 1
ATOM 1678 C CA . ILE B 1 80 ? 1.898 -18.156 3.529 1 98.69 80 ILE B CA 1
ATOM 1679 C C . ILE B 1 80 ? 2.488 -18.531 2.174 1 98.69 80 ILE B C 1
ATOM 1681 O O . ILE B 1 80 ? 2.666 -17.672 1.305 1 98.69 80 ILE B O 1
ATOM 1685 N N . VAL B 1 81 ? 2.844 -19.766 2.023 1 98.56 81 VAL B N 1
ATOM 1686 C CA . VAL B 1 81 ? 3.365 -20.328 0.778 1 98.56 81 VAL B CA 1
ATOM 1687 C C . VAL B 1 81 ? 2.496 -21.5 0.329 1 98.56 81 VAL B C 1
ATOM 1689 O O . VAL B 1 81 ? 2.131 -22.344 1.138 1 98.56 81 VAL B O 1
ATOM 1692 N N . HIS B 1 82 ? 2.086 -21.516 -0.899 1 98.19 82 HIS B N 1
ATOM 1693 C CA . HIS B 1 82 ? 1.393 -22.641 -1.497 1 98.19 82 HIS B CA 1
ATOM 1694 C C . HIS B 1 82 ? 2.24 -23.297 -2.584 1 98.19 82 HIS B C 1
ATOM 1696 O O . HIS B 1 82 ? 2.916 -22.609 -3.35 1 98.19 82 HIS B O 1
ATOM 1702 N N . ALA B 1 83 ? 2.203 -24.547 -2.547 1 97.12 83 ALA B N 1
ATOM 1703 C CA . ALA B 1 83 ? 2.875 -25.359 -3.557 1 97.12 83 ALA B CA 1
ATOM 1704 C C . ALA B 1 83 ? 1.915 -26.375 -4.172 1 97.12 83 ALA B C 1
ATOM 1706 O O . ALA B 1 83 ? 1.181 -27.047 -3.453 1 97.12 83 ALA B O 1
ATOM 1707 N N . PHE B 1 84 ? 1.924 -26.375 -5.496 1 96.62 84 PHE B N 1
ATOM 1708 C CA . PHE B 1 84 ? 1.078 -27.328 -6.211 1 96.62 84 PHE B CA 1
ATOM 1709 C C . PHE B 1 84 ? 1.895 -28.125 -7.215 1 96.62 84 PHE B C 1
ATOM 1711 O O . PHE B 1 84 ? 2.795 -27.594 -7.863 1 96.62 84 PHE B O 1
ATOM 1718 N N . ASP B 1 85 ? 1.455 -29.422 -7.395 1 94.81 85 ASP B N 1
ATOM 1719 C CA . ASP B 1 85 ? 2.02 -30.25 -8.461 1 94.81 85 ASP B CA 1
ATOM 1720 C C . ASP B 1 85 ? 1.278 -30.031 -9.773 1 94.81 85 ASP B C 1
ATOM 1722 O O . ASP B 1 85 ? 0.046 -30.062 -9.812 1 94.81 85 ASP B O 1
ATOM 1726 N N . MET B 1 86 ? 2.08 -29.906 -10.797 1 92.19 86 MET B N 1
ATOM 1727 C CA . MET B 1 86 ? 1.502 -29.656 -12.109 1 92.19 86 MET B CA 1
ATOM 1728 C C . MET B 1 86 ? 0.526 -30.75 -12.5 1 92.19 86 MET B C 1
ATOM 1730 O O . MET B 1 86 ? -0.502 -30.484 -13.125 1 92.19 86 MET B O 1
ATOM 1734 N N . GLU B 1 87 ? 0.823 -31.938 -12.102 1 89.31 87 GLU B N 1
ATOM 1735 C CA . GLU B 1 87 ? 0.044 -33.125 -12.484 1 89.31 87 GLU B CA 1
ATOM 1736 C C . GLU B 1 87 ? -1.315 -33.125 -11.797 1 89.31 87 GLU B C 1
ATOM 1738 O O . GLU B 1 87 ? -2.248 -33.781 -12.258 1 89.31 87 GLU B O 1
ATOM 1743 N N . ASP B 1 88 ? -1.343 -32.375 -10.734 1 90.69 88 ASP B N 1
ATOM 1744 C CA . ASP B 1 88 ? -2.578 -32.406 -9.953 1 90.69 88 ASP B CA 1
ATOM 1745 C C . ASP B 1 88 ? -3.49 -31.234 -10.352 1 90.69 88 ASP B C 1
ATOM 1747 O O . ASP B 1 88 ? -4.613 -31.125 -9.852 1 90.69 88 ASP B O 1
ATOM 1751 N N . LEU B 1 89 ? -2.902 -30.547 -11.289 1 91.19 89 LEU B N 1
ATOM 1752 C CA . LEU B 1 89 ? -3.705 -29.406 -11.727 1 91.19 89 LEU B CA 1
ATOM 1753 C C . LEU B 1 89 ? -4.688 -29.828 -12.812 1 91.19 89 LEU B C 1
ATOM 1755 O O . LEU B 1 89 ? -4.359 -30.656 -13.664 1 91.19 89 LEU B O 1
ATOM 1759 N N . GLY B 1 90 ? -6 -29.578 -12.68 1 89.31 90 GLY B N 1
ATOM 1760 C CA . GLY B 1 90 ? -6.941 -29.812 -13.766 1 89.31 90 GLY B CA 1
ATOM 1761 C C . GLY B 1 90 ? -6.578 -29.078 -15.039 1 89.31 90 GLY B C 1
ATOM 1762 O O . GLY B 1 90 ? -5.41 -28.781 -15.281 1 89.31 90 GLY B O 1
ATOM 1763 N N . ASP B 1 91 ? -7.496 -28.844 -15.922 1 94.12 91 ASP B N 1
ATOM 1764 C CA . ASP B 1 91 ? -7.27 -28.188 -17.203 1 94.12 91 ASP B CA 1
ATOM 1765 C C . ASP B 1 91 ? -6.91 -26.719 -17.031 1 94.12 91 ASP B C 1
ATOM 1767 O O . ASP B 1 91 ? -6.203 -26.141 -17.859 1 94.12 91 ASP B O 1
ATOM 1771 N N . LYS B 1 92 ? -7.43 -26.156 -16.031 1 96 92 LYS B N 1
ATOM 1772 C CA . LYS B 1 92 ? -7.215 -24.734 -15.797 1 96 92 LYS B CA 1
ATOM 1773 C C . LYS B 1 92 ? -7.305 -24.391 -14.305 1 96 92 LYS B C 1
ATOM 1775 O O . LYS B 1 92 ? -8.188 -24.891 -13.602 1 96 92 LYS B O 1
ATOM 1780 N N . ALA B 1 93 ? -6.348 -23.672 -13.812 1 97.38 93 ALA B N 1
ATOM 1781 C CA . ALA B 1 93 ? -6.363 -23.156 -12.445 1 97.38 93 ALA B CA 1
ATOM 1782 C C . ALA B 1 93 ? -6.125 -21.656 -12.414 1 97.38 93 ALA B C 1
ATOM 1784 O O . ALA B 1 93 ? -5.285 -21.141 -13.164 1 97.38 93 ALA B O 1
ATOM 1785 N N . VAL B 1 94 ? -6.941 -20.953 -11.641 1 98.44 94 VAL B N 1
ATOM 1786 C CA . VAL B 1 94 ? -6.844 -19.5 -11.516 1 98.44 94 VAL B CA 1
ATOM 1787 C C . VAL B 1 94 ? -6.52 -19.141 -10.07 1 98.44 94 VAL B C 1
ATOM 1789 O O . VAL B 1 94 ? -7.305 -19.406 -9.156 1 98.44 94 VAL B O 1
ATOM 1792 N N . TYR B 1 95 ? -5.367 -18.547 -9.867 1 98.69 95 TYR B N 1
ATOM 1793 C CA . TYR B 1 95 ? -4.887 -18.281 -8.516 1 98.69 95 TYR B CA 1
ATOM 1794 C C . TYR B 1 95 ? -5.008 -16.812 -8.164 1 98.69 95 TYR B C 1
ATOM 1796 O O . TYR B 1 95 ? -4.75 -15.945 -9.008 1 98.69 95 TYR B O 1
ATOM 1804 N N . CYS B 1 96 ? -5.344 -16.578 -6.988 1 98.81 96 CYS B N 1
ATOM 1805 C CA . CYS B 1 96 ? -5.539 -15.234 -6.461 1 98.81 96 CYS B CA 1
ATOM 1806 C C . CYS B 1 96 ? -4.203 -14.562 -6.168 1 98.81 96 CYS B C 1
ATOM 1808 O O . CYS B 1 96 ? -3.314 -15.18 -5.57 1 98.81 96 CYS B O 1
ATOM 1810 N N . ARG B 1 97 ? -4.117 -13.211 -6.508 1 98.69 97 ARG B N 1
ATOM 1811 C CA . ARG B 1 97 ? -2.934 -12.422 -6.172 1 98.69 97 ARG B CA 1
ATOM 1812 C C . ARG B 1 97 ? -3.322 -11.125 -5.477 1 98.69 97 ARG B C 1
ATOM 1814 O O . ARG B 1 97 ? -2.479 -10.25 -5.273 1 98.69 97 ARG B O 1
ATOM 1821 N N . CYS B 1 98 ? -4.574 -10.969 -5.078 1 97.81 98 CYS B N 1
ATOM 1822 C CA . CYS B 1 98 ? -5.039 -9.742 -4.441 1 97.81 98 CYS B CA 1
ATOM 1823 C C . CYS B 1 98 ? -5.27 -9.961 -2.949 1 97.81 98 CYS B C 1
ATOM 1825 O O . CYS B 1 98 ? -5.434 -8.992 -2.197 1 97.81 98 CYS B O 1
ATOM 1827 N N . TRP B 1 99 ? -5.328 -11.266 -2.533 1 97.94 99 TRP B N 1
ATOM 1828 C CA . TRP B 1 99 ? -5.457 -11.648 -1.133 1 97.94 99 TRP B CA 1
ATOM 1829 C C . TRP B 1 99 ? -6.812 -11.234 -0.576 1 97.94 99 TRP B C 1
ATOM 1831 O O . TRP B 1 99 ? -6.926 -10.883 0.601 1 97.94 99 TRP B O 1
ATOM 1841 N N . ARG B 1 100 ? -7.797 -11.102 -1.451 1 96.94 100 ARG B N 1
ATOM 1842 C CA . ARG B 1 100 ? -9.148 -10.773 -1.013 1 96.94 100 ARG B CA 1
ATOM 1843 C C . ARG B 1 100 ? -10.117 -11.914 -1.308 1 96.94 100 ARG B C 1
ATOM 1845 O O . ARG B 1 100 ? -11.266 -11.891 -0.867 1 96.94 100 ARG B O 1
ATOM 1852 N N . SER B 1 101 ? -9.633 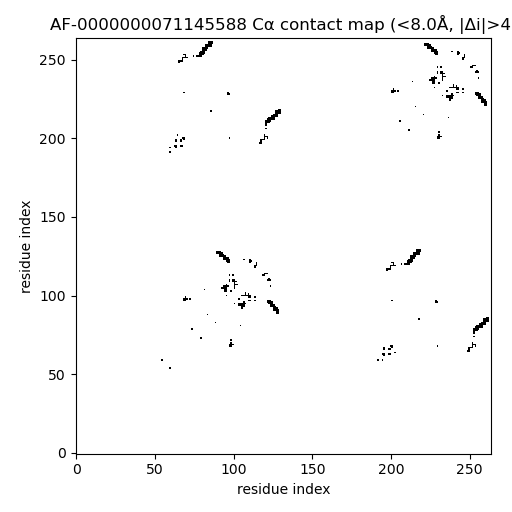-12.961 -1.952 1 98.5 101 SER B N 1
ATOM 1853 C CA . SER B 1 101 ? -10.516 -14.047 -2.371 1 98.5 101 SER B CA 1
ATOM 1854 C C . SER B 1 101 ? -11.008 -14.844 -1.175 1 98.5 101 SER B C 1
ATOM 1856 O O . SER B 1 101 ? -10.227 -15.227 -0.307 1 98.5 101 SER B O 1
ATOM 1858 N N . LYS B 1 102 ? -12.297 -15.133 -1.285 1 98 102 LYS B N 1
ATOM 1859 C CA . LYS B 1 102 ? -12.859 -16.016 -0.265 1 98 102 LYS B CA 1
ATOM 1860 C C . LYS B 1 102 ? -12.492 -17.469 -0.529 1 98 102 LYS B C 1
ATOM 1862 O O . LYS B 1 102 ? -12.617 -18.312 0.356 1 98 102 LYS B O 1
ATOM 1867 N N . LYS B 1 103 ? -11.961 -17.75 -1.64 1 98.38 103 LYS B N 1
ATOM 1868 C CA . LYS B 1 103 ? -11.562 -19.094 -2.021 1 98.38 103 LYS B CA 1
ATOM 1869 C C . LYS B 1 103 ? -10.039 -19.203 -2.121 1 98.38 103 LYS B C 1
ATOM 1871 O O . LYS B 1 103 ? -9.523 -20.109 -2.791 1 98.38 103 LYS B O 1
ATOM 1876 N N . PHE B 1 104 ? -9.391 -18.359 -1.368 1 98.56 104 PHE B N 1
ATOM 1877 C CA . PHE B 1 104 ? -7.934 -18.375 -1.386 1 98.56 104 PHE B CA 1
ATOM 1878 C C . PHE B 1 104 ? -7.395 -19.766 -1.123 1 98.56 104 PHE B C 1
ATOM 1880 O O . PHE B 1 104 ? -7.918 -20.5 -0.274 1 98.56 104 PHE B O 1
ATOM 1887 N N . PRO B 1 105 ? -6.434 -20.188 -1.993 1 98.5 105 PRO B N 1
ATOM 1888 C CA . PRO B 1 105 ? -5.484 -19.469 -2.857 1 98.5 105 PRO B CA 1
ATOM 1889 C C . PRO B 1 105 ? -6.008 -19.297 -4.281 1 98.5 105 PRO B C 1
ATOM 1891 O O . PRO B 1 105 ? -5.309 -18.734 -5.133 1 98.5 105 PRO B O 1
ATOM 1894 N N . PHE B 1 106 ? -7.27 -19.703 -4.57 1 98.69 106 PHE B N 1
ATOM 1895 C CA . PHE B 1 106 ? -7.871 -19.547 -5.891 1 98.69 106 PHE B CA 1
ATOM 1896 C C . PHE B 1 106 ? -8.594 -18.219 -6.008 1 98.69 106 PHE B C 1
ATOM 1898 O O . PHE B 1 106 ? -8.992 -17.625 -5 1 98.69 106 PHE B O 1
ATOM 1905 N N . CYS B 1 107 ? -8.742 -17.781 -7.211 1 98.62 107 CYS B N 1
ATOM 1906 C CA . CYS B 1 107 ? -9.422 -16.531 -7.492 1 98.62 107 CYS B CA 1
ATOM 1907 C C . CYS B 1 107 ? -10.93 -16.719 -7.547 1 98.62 107 CYS B C 1
ATOM 1909 O O . CYS B 1 107 ? -11.422 -17.594 -8.258 1 98.62 107 CYS B O 1
ATOM 1911 N N . ASP B 1 108 ? -11.672 -15.805 -6.852 1 98.56 108 ASP B N 1
ATOM 1912 C CA . ASP B 1 108 ? -13.133 -15.844 -6.906 1 98.56 108 ASP B CA 1
ATOM 1913 C C . ASP B 1 108 ? -13.695 -14.555 -7.5 1 98.56 108 ASP B C 1
ATOM 1915 O O . ASP B 1 108 ? -14.875 -14.2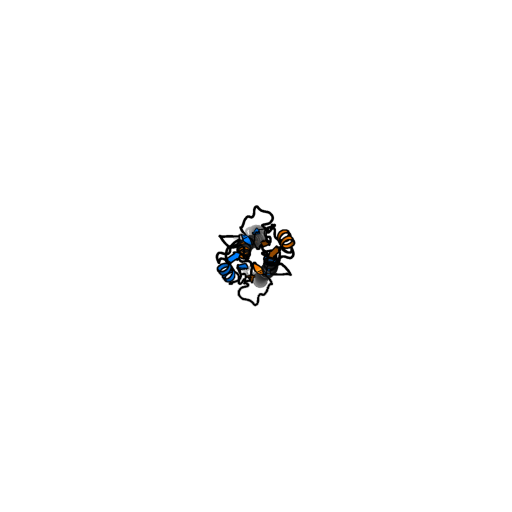5 -7.324 1 98.56 108 ASP B O 1
ATOM 1919 N N . GLY B 1 109 ? -12.781 -13.727 -8.07 1 98.31 109 GLY B N 1
ATOM 1920 C CA . GLY B 1 109 ? -13.227 -12.492 -8.695 1 98.31 109 GLY B CA 1
ATOM 1921 C C . GLY B 1 109 ? -13.195 -11.305 -7.762 1 98.31 109 GLY B C 1
ATOM 1922 O O . GLY B 1 109 ? -13.43 -10.172 -8.18 1 98.31 109 GLY B O 1
ATOM 1923 N N . SER B 1 110 ? -12.828 -11.406 -6.559 1 98.19 110 SER B N 1
ATOM 1924 C CA . SER B 1 110 ? -12.812 -10.352 -5.551 1 98.19 110 SER B CA 1
ATOM 1925 C C . SER B 1 110 ? -11.867 -9.227 -5.949 1 98.19 110 SER B C 1
ATOM 1927 O O . SER B 1 110 ? -12.016 -8.086 -5.496 1 98.19 110 SER B O 1
ATOM 1929 N N . HIS B 1 111 ? -10.906 -9.477 -6.809 1 98 111 HIS B N 1
ATOM 1930 C CA . HIS B 1 111 ? -9.992 -8.43 -7.258 1 98 111 HIS B CA 1
ATOM 1931 C C . HIS B 1 111 ? -10.742 -7.309 -7.973 1 98 111 HIS B C 1
ATOM 1933 O O . HIS B 1 111 ? -10.32 -6.152 -7.945 1 98 111 HIS B O 1
ATOM 1939 N N . THR B 1 112 ? -11.812 -7.695 -8.617 1 98.31 112 THR B N 1
ATOM 1940 C CA . THR B 1 112 ? -12.578 -6.691 -9.352 1 98.31 112 THR B CA 1
ATOM 1941 C C . THR B 1 112 ? -13.102 -5.609 -8.414 1 98.31 112 THR B C 1
ATOM 1943 O O . THR B 1 112 ? -12.938 -4.418 -8.68 1 98.31 112 THR B O 1
ATOM 1946 N N . LYS B 1 113 ? -13.727 -5.988 -7.375 1 96.5 113 LYS B N 1
ATOM 1947 C CA . LYS B 1 113 ? -14.227 -5.051 -6.375 1 96.5 113 LYS B CA 1
ATOM 1948 C C . LYS B 1 113 ? -13.078 -4.262 -5.746 1 96.5 113 LYS B C 1
ATOM 1950 O O . LYS B 1 113 ? -13.18 -3.049 -5.555 1 96.5 113 LYS B O 1
ATOM 1955 N N . HIS B 1 114 ? -12.008 -4.945 -5.422 1 95.94 114 HIS B N 1
ATOM 1956 C CA . HIS B 1 114 ? -10.836 -4.285 -4.859 1 95.94 114 HIS B CA 1
ATOM 1957 C C . HIS B 1 114 ? -10.312 -3.199 -5.793 1 95.94 114 HIS B C 1
ATOM 1959 O O . HIS B 1 114 ? -10.023 -2.084 -5.355 1 95.94 114 HIS B O 1
ATOM 1965 N N . ASN B 1 115 ? -10.172 -3.5 -7.023 1 96.81 115 ASN B N 1
ATOM 1966 C CA . ASN B 1 115 ? -9.68 -2.541 -8.008 1 96.81 115 ASN B CA 1
ATOM 1967 C C . ASN B 1 115 ? -10.594 -1.318 -8.102 1 96.81 115 ASN B C 1
ATOM 1969 O O . ASN B 1 115 ? -10.109 -0.191 -8.227 1 96.81 115 ASN B O 1
ATOM 1973 N N . GLU B 1 116 ? -11.883 -1.566 -8.094 1 95.12 116 GLU B N 1
ATOM 1974 C CA . GLU B 1 116 ? -12.844 -0.473 -8.188 1 95.12 116 GLU B CA 1
ATOM 1975 C C . GLU B 1 116 ? -12.75 0.445 -6.969 1 95.12 116 GLU B C 1
ATOM 1977 O O . GLU B 1 116 ? -12.812 1.669 -7.102 1 95.12 116 GLU B O 1
ATOM 1982 N N . GLU B 1 117 ? -12.531 -0.082 -5.766 1 92.25 117 GLU B N 1
ATOM 1983 C CA . GLU B 1 117 ? -12.57 0.671 -4.52 1 92.25 117 GLU B CA 1
ATOM 1984 C C . GLU B 1 117 ? -11.258 1.414 -4.281 1 92.25 117 GLU B C 1
ATOM 1986 O O . GLU B 1 117 ? -11.242 2.475 -3.656 1 92.25 117 GLU B O 1
ATOM 1991 N N . THR B 1 118 ? -10.203 0.888 -4.809 1 91.31 118 THR B N 1
ATOM 1992 C CA . THR B 1 118 ? -8.906 1.44 -4.43 1 91.31 118 THR B CA 1
ATOM 1993 C C . THR B 1 118 ? -8.227 2.084 -5.633 1 91.31 118 THR B C 1
ATOM 1995 O O . THR B 1 118 ? -7.262 2.838 -5.477 1 91.31 118 THR B O 1
ATOM 1998 N N . GLY B 1 119 ? -8.68 1.813 -6.855 1 93 119 GLY B N 1
ATOM 1999 C CA . GLY B 1 119 ? -8.008 2.262 -8.062 1 93 119 GLY B CA 1
ATOM 2000 C C . GLY B 1 119 ? -6.828 1.385 -8.445 1 93 119 GLY B C 1
ATOM 2001 O O . GLY B 1 119 ? -5.992 1.781 -9.258 1 93 119 GLY B O 1
ATOM 2002 N N . ASP B 1 120 ? -6.797 0.228 -7.785 1 95.75 120 ASP B N 1
ATOM 2003 C CA . ASP B 1 120 ? -5.742 -0.739 -8.078 1 95.75 120 ASP B CA 1
ATOM 2004 C C . ASP B 1 120 ? -6.008 -1.454 -9.398 1 95.75 120 ASP B C 1
ATOM 2006 O O . ASP B 1 120 ? -6.977 -1.148 -10.094 1 95.75 120 ASP B O 1
ATOM 2010 N N . ASN B 1 121 ? -5.043 -2.275 -9.914 1 98.19 121 ASN B N 1
ATOM 2011 C CA . ASN B 1 121 ? -5.172 -2.975 -11.188 1 98.19 121 ASN B CA 1
ATOM 2012 C C . ASN B 1 121 ? -4.668 -4.41 -11.094 1 98.19 121 ASN B C 1
ATOM 2014 O O . ASN B 1 121 ? -4.059 -4.922 -12.031 1 98.19 121 ASN B O 1
ATOM 2018 N N . VAL B 1 122 ? -4.875 -5.035 -9.977 1 98.62 122 VAL B N 1
ATOM 2019 C CA . VAL B 1 122 ? -4.387 -6.391 -9.758 1 98.62 122 VAL B CA 1
ATOM 2020 C C . VAL B 1 122 ? -5.316 -7.395 -10.43 1 98.62 122 VAL B C 1
ATOM 2022 O O . VAL B 1 122 ? -6.492 -7.102 -10.664 1 98.62 122 VAL B O 1
ATOM 2025 N N . GLY B 1 123 ? -4.812 -8.57 -10.812 1 98.69 123 GLY B N 1
ATOM 2026 C CA . GLY B 1 123 ? -5.52 -9.695 -11.414 1 98.69 123 GLY B CA 1
ATOM 2027 C C . GLY B 1 123 ? -4.895 -11.039 -11.086 1 98.69 123 GLY B C 1
ATOM 2028 O O . GLY B 1 123 ? -3.855 -11.094 -10.422 1 98.69 123 GLY B O 1
ATOM 2029 N N . PRO B 1 124 ? -5.508 -12.062 -11.523 1 98.81 124 PRO B N 1
ATOM 2030 C CA . PRO B 1 124 ? -5.109 -13.414 -11.125 1 98.81 124 PRO B CA 1
ATOM 2031 C C . PRO B 1 124 ? -3.973 -13.961 -11.977 1 98.81 124 PRO B C 1
ATOM 2033 O O . PRO B 1 124 ? -3.574 -13.336 -12.969 1 98.81 124 PRO B O 1
ATOM 2036 N N . LEU B 1 125 ? -3.371 -15.039 -11.461 1 98.75 125 LEU B N 1
ATOM 2037 C CA . LEU B 1 125 ? -2.459 -15.891 -12.211 1 98.75 125 LEU B CA 1
ATOM 2038 C C . LEU B 1 125 ? -3.178 -17.141 -12.719 1 98.75 125 LEU B C 1
ATOM 2040 O O . LEU B 1 125 ? -3.816 -17.859 -11.945 1 98.75 125 LEU B O 1
ATOM 2044 N N . ILE B 1 126 ? -3.139 -17.328 -14.031 1 98.25 126 ILE B N 1
ATOM 2045 C CA . ILE B 1 126 ? -3.818 -18.469 -14.648 1 98.25 126 ILE B CA 1
ATOM 2046 C C . ILE B 1 126 ? -2.789 -19.484 -15.125 1 98.25 126 ILE B C 1
ATOM 2048 O O . ILE B 1 126 ? -1.841 -19.141 -15.836 1 98.25 126 ILE B O 1
ATOM 2052 N N . ILE B 1 127 ? -2.955 -20.734 -14.695 1 97.44 127 ILE B N 1
ATOM 2053 C CA . ILE B 1 127 ? -2.201 -21.875 -15.203 1 97.44 127 ILE B CA 1
ATOM 2054 C C . ILE B 1 127 ? -3.141 -22.828 -15.945 1 97.44 127 ILE B C 1
ATOM 2056 O O . ILE B 1 127 ? -4.117 -23.312 -15.367 1 97.44 127 ILE B O 1
ATOM 2060 N N . LYS B 1 128 ? -2.773 -23.062 -17.219 1 95.81 128 LYS B N 1
ATOM 2061 C CA . LYS B 1 128 ? -3.664 -23.891 -18.016 1 95.81 128 LYS B CA 1
ATOM 2062 C C . LYS B 1 128 ? -2.877 -24.922 -18.828 1 95.81 128 LYS B C 1
ATOM 2064 O O . LYS B 1 128 ? -1.688 -24.719 -19.094 1 95.81 128 LYS B O 1
ATOM 2069 N N . LYS B 1 129 ? -3.619 -25.984 -19.188 1 91.06 129 LYS B N 1
ATOM 2070 C CA . LYS B 1 129 ? -3.066 -26.984 -20.125 1 91.06 129 LYS B CA 1
ATOM 2071 C C . LYS B 1 129 ? -3.139 -26.484 -21.562 1 91.06 129 LYS B C 1
ATOM 2073 O O . LYS B 1 129 ? -4.121 -25.844 -21.953 1 91.06 129 LYS B O 1
ATOM 2078 N N . LYS B 1 130 ? -2.053 -26.875 -22.25 1 85.94 130 LYS B N 1
ATOM 2079 C CA . LYS B 1 130 ? -2.053 -26.484 -23.656 1 85.94 130 LYS B CA 1
ATOM 2080 C C . LYS B 1 130 ? -3.141 -27.219 -24.438 1 85.94 130 LYS B C 1
ATOM 2082 O O . LYS B 1 130 ? -3.357 -28.422 -24.219 1 85.94 130 LYS B O 1
ATOM 2087 N N . GLU B 1 131 ? -4.059 -26.453 -25.172 1 75.69 131 GLU B N 1
ATOM 2088 C CA . GLU B 1 131 ? -5.074 -27.109 -26 1 75.69 131 GLU B CA 1
ATOM 2089 C C . GLU B 1 131 ? -4.438 -27.906 -27.125 1 75.69 131 GLU B C 1
ATOM 2091 O O . GLU B 1 131 ? -3.518 -27.422 -27.797 1 75.69 131 GLU B O 1
ATOM 2096 N N . THR B 1 132 ? -4.414 -29.297 -26.938 1 57.09 132 THR B N 1
ATOM 2097 C CA . THR B 1 132 ? -4.02 -30.125 -28.062 1 57.09 132 THR B CA 1
ATOM 2098 C C . THR B 1 132 ? -5.047 -30.047 -29.188 1 57.09 132 THR B C 1
ATOM 2100 O O . THR B 1 132 ? -6.246 -29.922 -28.938 1 57.09 132 THR B O 1
#

Sequence (264 aa):
MSGPLHAGNRQLSSEAEANQTMQSFLLSSVLWNWVEWIAAVTIAAGTAAIGYLAYKRFYVKDHRNKSMVNLHIQKDNPKIVHAFDMEDLGDKAVYCRCWRSKKFPFCDGSHTKHNEETGDNVGPLIIKKKETMSGPLHAGNRQLSSEAEANQTMQSFLLSSVLWNWVEWIAAVTIAAGTAAIGYLAYKRFYVKDHRNKSMVNLHIQKDNPKIVHAFDMEDLGDKAVYCRCWRSKKFPFCDGSHTKHNEETGDNVGPLIIKKKET

pLDDT: mean 81.88, std 16.45, range [30.67, 98.81]

Foldseek 3Di:
DDDPDPVPPVVVVVVVVVVVVVVVVVVVVVVVVVVVVVVVVVVVVVVVVVVVVVCCVVVVVVDVVVDDQADDPPPVDPDDDDDDDPVPDPQKFKADDSNPAPPPRGDPPVVVVVCVVPVDDDGIDMDGDDDD/DDDPPPPPVPPVVPPVVVVVVVVVPVVVVVVVVVVVVVVVVVVVVVVVVVVVVVCCVVVVVVDVVVDDQADDPPPVDPDDDDDDDPVPDPQKFKADDRNPAPPPRGDPPVVVVVCVVPVDDDGIDMDGDDDD

Organism: Panthera pardus (NCBI:txid9691)

InterPro domains:
  IPR018967 Iron-binding zinc finger, CDGSH type [PF09360] (89-111)
  IPR018967 Iron-binding zinc finger, CDGSH type [SM00704] (79-117)
  IPR019610 Iron sulphur domain-containing, mitoNEET, N-terminal [PF10660] (35-64)
  IPR042216 MitoNEET, CDGSH iron-sulfur domain [G3DSA:3.40.5.90] (85-132)
  IPR045131 CDGSH iron-sulfur domain-containing protein 1/2 [PTHR13680] (26-131)

Radius of gyration: 40.66 Å; Cα contacts (8 Å, |Δi|>4): 274; chains: 2; bounding box: 27×136×88 Å

Nearest PDB structures (foldseek):
  7p0o-assembly1_B  TM=1.008E+00  e=9.482E-12  Homo sapiens
  2qh7-assembly1_B  TM=1.007E+00  e=1.530E-11  Homo sapiens
  4f28-assembly1_B  TM=1.009E+00  e=2.011E-11  Homo sapiens
  7p0o-assembly1_A  TM=1.007E+00  e=2.153E-11  Homo sapiens
  4f2c-assembly1_A  TM=9.741E-01  e=1.754E-11  Homo sapiens

Secondary structure (DSSP, 8-state):
-----GGGSHHHHHHHHHHHHHHHHHHHHHHHHHHHHHHHHHHHHHHHHHHHHHHHHHHHHHHHHT--S-SSTTTTSSS--EEEEGGG--SEEEE-SSS--TTTTB--SHHHHHHHHH------EEEE----/----TTSTTSHHHHHHHHHHHHHHHHHHHHHHHHHHHHHHHHHHHHHHHHHHHHHHHHHHHHHHHT--S-SSTTTTSSS--EEEEGGG--SEEEE-SSS--TTTTB--SHHHHHHHHH------EEEE----

Solvent-accessible surface area (backbone atoms only — not comparable to full-atom values): 15077 Å² total; per-residue (Å²): 140,87,83,95,74,70,88,64,55,70,63,46,55,57,46,45,53,51,44,48,52,48,47,50,50,48,47,52,52,50,53,54,50,51,52,50,51,52,50,54,50,49,52,49,48,50,50,51,51,50,51,47,53,51,46,51,54,57,48,48,55,55,47,53,76,44,48,53,58,58,80,70,72,67,74,86,41,77,57,45,67,49,77,46,44,54,82,75,49,68,66,62,45,50,29,44,46,59,63,62,32,90,51,62,68,29,52,69,62,43,40,58,59,51,20,69,73,44,70,32,34,60,40,41,43,34,44,28,54,71,87,126,136,89,84,76,90,71,68,82,75,60,63,67,61,53,59,59,55,56,58,58,57,62,58,56,55,63,59,56,55,59,59,55,56,57,55,47,53,58,52,48,54,52,50,51,49,49,51,48,48,50,50,46,53,49,43,51,54,56,48,50,60,52,45,58,77,44,49,52,59,57,81,72,71,65,76,86,42,77,58,46,67,48,75,44,43,54,84,74,49,68,65,63,47,50,30,45,45,59,63,63,33,90,52,64,68,29,53,68,63,43,41,57,59,49,20,71,75,43,70,32,34,60,40,41,44,33,43,28,53,69,87,126